Protein 8OF7 (pdb70)

Structure (mmCIF, N/CA/C/O backbone):
data_8OF7
#
_entry.id   8OF7
#
_cell.length_a   65.140
_cell.length_b   65.140
_cell.length_c   180.140
_cell.angle_alpha   90.00
_cell.angle_beta   90.00
_cell.angle_gamma   90.00
#
_symmetry.space_group_name_H-M   'P 41 21 2'
#
loop_
_entity.id
_entity.type
_entity.pdbx_description
1 polymer 'Rhs family protein'
2 non-polymer IMIDAZOLE
3 non-polymer DI(HYDROXYETHYL)ETHER
4 non-polymer 1,2-ETHANEDIOL
5 non-polymer GLYCINE
6 non-polymer SERINE
7 non-polymer GLYCEROL
8 water water
#
loop_
_atom_site.group_PDB
_atom_site.id
_atom_site.type_symbol
_atom_site.label_atom_id
_atom_site.label_alt_id
_atom_site.label_comp_id
_atom_site.label_asym_id
_atom_site.label_entity_id
_atom_site.label_seq_id
_atom_site.pdbx_PDB_ins_code
_atom_site.Cartn_x
_atom_site.Cartn_y
_atom_site.Cartn_z
_atom_site.occupancy
_atom_site.B_iso_or_equiv
_atom_site.auth_seq_id
_atom_site.auth_comp_id
_atom_site.auth_asym_id
_atom_site.auth_atom_id
_atom_site.pdbx_PDB_model_num
ATOM 1 N N . ASP A 1 9 ? -41.335 2.688 -20.406 1.00 109.03 9 ASP A N 1
ATOM 2 C CA . ASP A 1 9 ? -41.055 1.558 -21.337 1.00 104.01 9 ASP A CA 1
ATOM 3 C C . ASP A 1 9 ? -40.045 0.566 -20.732 1.00 96.39 9 ASP A C 1
ATOM 4 O O . ASP A 1 9 ? -40.169 -0.632 -20.991 1.00 95.78 9 ASP A O 1
ATOM 9 N N . VAL A 1 10 ? -39.052 1.041 -19.947 1.00 75.68 10 VAL A N 1
ATOM 10 C CA . VAL A 1 10 ? -38.164 0.154 -19.206 1.00 77.70 10 VAL A CA 1
ATOM 11 C C . VAL A 1 10 ? -38.834 -0.300 -17.906 1.00 71.19 10 VAL A C 1
ATOM 12 O O . VAL A 1 10 ? -39.333 0.506 -17.138 1.00 75.76 10 VAL A O 1
ATOM 16 N N . VAL A 1 11 ? -38.844 -1.610 -17.655 1.00 64.46 11 VAL A N 1
ATOM 17 C CA . VAL A 1 11 ? -39.306 -2.159 -16.390 1.00 59.11 11 VAL A CA 1
ATOM 18 C C . VAL A 1 11 ? -38.080 -2.477 -15.531 1.00 58.86 11 VAL A C 1
ATOM 19 O O . VAL A 1 11 ? -37.199 -3.231 -15.968 1.00 53.64 11 VAL A O 1
ATOM 23 N N . THR A 1 12 ? -38.082 -1.969 -14.292 1.00 58.87 12 THR A N 1
ATOM 24 C CA . THR A 1 12 ? -36.967 -2.126 -13.367 1.00 57.77 12 THR A CA 1
ATOM 25 C C . THR A 1 12 ? -37.455 -2.854 -12.134 1.00 56.25 12 THR A C 1
ATOM 26 O O . THR A 1 12 ? -38.512 -2.536 -11.616 1.00 56.83 12 THR A O 1
ATOM 30 N N . VAL A 1 13 ? -36.663 -3.813 -11.672 1.00 55.86 13 VAL A N 1
ATOM 31 C CA . VAL A 1 13 ? -37.004 -4.581 -10.495 1.00 58.07 13 VAL A CA 1
ATOM 32 C C . VAL A 1 13 ? -35.739 -4.661 -9.654 1.00 53.84 13 VAL A C 1
ATOM 33 O O . VAL A 1 13 ? -34.742 -5.166 -10.146 1.00 52.42 13 VAL A O 1
ATOM 37 N N . GLU A 1 14 ? -35.833 -4.320 -8.371 1.00 53.44 14 GLU A N 1
ATOM 38 C CA . GLU A 1 14 ? -34.695 -4.488 -7.482 1.00 55.38 14 GLU A CA 1
ATOM 39 C C . GLU A 1 14 ? -35.020 -5.503 -6.381 1.00 50.56 14 GLU A C 1
ATOM 40 O O . GLU A 1 14 ? -36.019 -5.362 -5.688 1.00 54.43 14 GLU A O 1
ATOM 46 N N . LEU A 1 15 ? -34.138 -6.476 -6.176 1.00 50.28 15 LEU A N 1
ATOM 47 C CA . LEU A 1 15 ? -34.377 -7.583 -5.266 1.00 52.89 15 LEU A CA 1
ATOM 48 C C . LEU A 1 15 ? -33.156 -7.786 -4.375 1.00 53.07 15 LEU A C 1
ATOM 49 O O . LEU A 1 15 ? -32.037 -7.428 -4.754 1.00 49.39 15 LEU A O 1
ATOM 54 N N . VAL A 1 16 ? -33.390 -8.450 -3.234 1.00 49.60 16 VAL A N 1
ATOM 55 C CA . VAL A 1 16 ? -32.315 -9.116 -2.510 1.00 49.05 16 VAL A CA 1
ATOM 56 C C . VAL A 1 16 ? -32.613 -10.606 -2.534 1.00 44.69 16 VAL A C 1
ATOM 57 O O . VAL A 1 16 ? -33.746 -10.983 -2.286 1.00 47.96 16 VAL A O 1
ATOM 61 N N . GLU A 1 17 ? -31.592 -11.423 -2.747 1.00 43.28 17 GLU A N 1
ATOM 62 C CA . GLU A 1 17 ? -31.768 -12.861 -2.802 1.00 45.93 17 GLU A CA 1
ATOM 63 C C . GLU A 1 17 ? -30.728 -13.531 -1.911 1.00 46.77 17 GLU A C 1
ATOM 64 O O . GLU A 1 17 ? -29.562 -13.131 -1.903 1.00 45.90 17 GLU A O 1
ATOM 70 N N . LYS A 1 18 ? -31.184 -14.556 -1.185 1.00 44.69 18 LYS A N 1
ATOM 71 C CA . LYS A 1 18 ? -30.349 -15.248 -0.221 1.00 43.80 18 LYS A CA 1
ATOM 72 C C . LYS A 1 18 ? -30.499 -16.749 -0.418 1.00 42.35 18 LYS A C 1
ATOM 73 O O . LYS A 1 18 ? -31.620 -17.246 -0.533 1.00 42.42 18 LYS A O 1
ATOM 79 N N . VAL A 1 19 ? -29.370 -17.428 -0.472 1.00 40.34 19 VAL A N 1
ATOM 80 C CA . VAL A 1 19 ? -29.325 -18.865 -0.658 1.00 41.80 19 VAL A CA 1
ATOM 81 C C . VAL A 1 19 ? -29.913 -19.590 0.550 1.00 41.08 19 VAL A C 1
ATOM 82 O O . VAL A 1 19 ? -29.588 -19.355 1.725 1.00 42.87 19 VAL A O 1
ATOM 86 N N . THR A 1 20 ? -30.784 -20.577 0.272 1.00 39.98 20 THR A N 1
ATOM 87 C CA . THR A 1 20 ? -31.308 -21.422 1.314 1.00 39.62 20 THR A CA 1
ATOM 88 C C . THR A 1 20 ? -30.876 -22.882 1.110 1.00 42.16 20 THR A C 1
ATOM 89 O O . THR A 1 20 ? -30.944 -23.690 2.033 1.00 43.76 20 THR A O 1
ATOM 93 N N . LYS A 1 21 ? -30.487 -23.243 -0.105 1.00 43.49 21 LYS A N 1
ATOM 94 C CA . LYS A 1 21 ? -30.157 -24.631 -0.369 1.00 40.64 21 LYS A CA 1
ATOM 95 C C . LYS A 1 21 ? -29.144 -24.666 -1.489 1.00 38.97 21 LYS A C 1
ATOM 96 O O . LYS A 1 21 ? -29.277 -23.994 -2.510 1.00 38.07 21 LYS A O 1
ATOM 102 N N . LYS A 1 22 ? -28.144 -25.542 -1.340 1.00 40.24 22 LYS A N 1
ATOM 103 C CA . LYS A 1 22 ? -27.187 -25.741 -2.394 1.00 41.39 22 LYS A CA 1
ATOM 104 C C . LYS A 1 22 ? -26.779 -27.214 -2.424 1.00 45.53 22 LYS A C 1
ATOM 105 O O . LYS A 1 22 ? -26.569 -27.790 -1.366 1.00 43.09 22 LYS A O 1
ATOM 111 N N . ASP A 1 23 ? -26.563 -27.738 -3.636 1.00 38.58 23 ASP A N 1
ATOM 112 C CA . ASP A 1 23 ? -25.998 -29.064 -3.793 1.00 39.57 23 ASP A CA 1
ATOM 113 C C . ASP A 1 23 ? -24.900 -28.996 -4.821 1.00 36.91 23 ASP A C 1
ATOM 114 O O . ASP A 1 23 ? -25.102 -28.383 -5.868 1.00 38.11 23 ASP A O 1
ATOM 119 N N . LEU A 1 24 ? -23.779 -29.725 -4.619 1.00 37.46 24 LEU A N 1
ATOM 120 C CA . LEU A 1 24 ? -22.707 -29.744 -5.589 1.00 41.42 24 LEU A CA 1
ATOM 121 C C . LEU A 1 24 ? -22.416 -31.183 -5.991 1.00 46.64 24 LEU A C 1
ATOM 122 O O . LEU A 1 24 ? -22.923 -32.082 -5.360 1.00 42.83 24 LEU A O 1
ATOM 127 N N . ASN A 1 25 ? -21.619 -31.385 -7.041 1.00 49.27 25 ASN A N 1
ATOM 128 C CA . ASN A 1 25 ? -21.341 -32.742 -7.517 1.00 48.96 25 ASN A CA 1
ATOM 129 C C . ASN A 1 25 ? -20.557 -33.504 -6.451 1.00 52.17 25 ASN A C 1
ATOM 130 O O . ASN A 1 25 ? -19.632 -32.981 -5.849 1.00 57.35 25 ASN A O 1
ATOM 135 N N . GLU A 1 26 ? -20.831 -34.800 -6.307 1.00 54.80 26 GLU A N 1
ATOM 136 C CA . GLU A 1 26 ? -20.144 -35.646 -5.359 1.00 59.65 26 GLU A CA 1
ATOM 137 C C . GLU A 1 26 ? -18.988 -36.381 -6.021 1.00 60.66 26 GLU A C 1
ATOM 138 O O . GLU A 1 26 ? -18.986 -36.576 -7.238 1.00 61.29 26 GLU A O 1
ATOM 144 N N . SER A 1 27 ? -18.030 -36.810 -5.184 1.00 59.27 27 SER A N 1
ATOM 145 C CA . SER A 1 27 ? -16.874 -37.564 -5.625 1.00 66.74 27 SER A CA 1
ATOM 146 C C . SER A 1 27 ? -17.355 -38.703 -6.502 1.00 69.43 27 SER A C 1
ATOM 147 O O . SER A 1 27 ? -18.354 -39.319 -6.145 1.00 68.04 27 SER A O 1
ATOM 150 N N . GLY A 1 28 ? -16.613 -38.982 -7.590 1.00 71.52 28 GLY A N 1
ATOM 151 C CA . GLY A 1 28 ? -16.908 -40.116 -8.461 1.00 74.67 28 GLY A CA 1
ATOM 152 C C . GLY A 1 28 ? -17.866 -39.747 -9.602 1.00 76.47 28 GLY A C 1
ATOM 153 O O . GLY A 1 28 ? -17.820 -40.412 -10.630 1.00 77.25 28 GLY A O 1
ATOM 154 N N . SER A 1 29 ? -18.704 -38.699 -9.419 1.00 67.98 29 SER A N 1
ATOM 155 C CA . SER A 1 29 ? -19.685 -38.234 -10.406 1.00 74.03 29 SER A CA 1
ATOM 156 C C . SER A 1 29 ? -19.000 -37.829 -11.709 1.00 80.25 29 SER A C 1
ATOM 157 O O . SER A 1 29 ? -19.404 -38.246 -12.793 1.00 80.80 29 SER A O 1
ATOM 160 N N . ILE A 1 30 ? -18.033 -36.907 -11.580 1.00 76.50 30 ILE A N 1
ATOM 161 C CA . ILE A 1 30 ? -17.365 -36.304 -12.719 1.00 80.97 30 ILE A CA 1
ATOM 162 C C . ILE A 1 30 ? -15.929 -36.817 -12.715 1.00 81.78 30 ILE A C 1
ATOM 163 O O . ILE A 1 30 ? -15.152 -36.525 -11.800 1.00 73.02 30 ILE A O 1
ATOM 168 N N . GLU A 1 31 ? -15.602 -37.573 -13.767 1.00 80.11 31 GLU A N 1
ATOM 169 C CA . GLU A 1 31 ? -14.358 -38.317 -13.836 1.00 92.49 31 GLU A CA 1
ATOM 170 C C . GLU A 1 31 ? -13.192 -37.329 -13.744 1.00 86.81 31 GLU A C 1
ATOM 171 O O . GLU A 1 31 ? -13.107 -36.377 -14.524 1.00 87.65 31 GLU A O 1
ATOM 177 N N . GLY A 1 32 ? -12.360 -37.509 -12.710 1.00 85.82 32 GLY A N 1
ATOM 178 C CA . GLY A 1 32 ? -11.140 -36.741 -12.522 1.00 83.85 32 GLY A CA 1
ATOM 179 C C . GLY A 1 32 ? -11.307 -35.473 -11.679 1.00 80.54 32 GLY A C 1
ATOM 180 O O . GLY A 1 32 ? -10.312 -34.793 -11.457 1.00 79.14 32 GLY A O 1
ATOM 181 N N . PHE A 1 33 ? -12.533 -35.150 -11.215 1.00 79.63 33 PHE A N 1
ATOM 182 C CA . PHE A 1 33 ? -12.816 -33.881 -10.539 1.00 84.55 33 PHE A CA 1
ATOM 183 C C . PHE A 1 33 ? -13.639 -34.101 -9.265 1.00 80.11 33 PHE A C 1
ATOM 184 O O . PHE A 1 33 ? -14.471 -35.003 -9.192 1.00 72.49 33 PHE A O 1
ATOM 192 N N . GLY A 1 34 ? -13.399 -33.256 -8.258 1.00 76.18 34 GLY A N 1
ATOM 193 C CA . GLY A 1 34 ? -14.127 -33.335 -7.002 1.00 65.54 34 GLY A CA 1
ATOM 194 C C . GLY A 1 34 ? -15.333 -32.407 -7.021 1.00 58.43 34 GLY A C 1
ATOM 195 O O . GLY A 1 34 ? -15.592 -31.761 -8.039 1.00 58.39 34 GLY A O 1
ATOM 196 N N . PRO A 1 35 ? -16.071 -32.322 -5.883 1.00 54.39 35 PRO A N 1
ATOM 197 C CA . PRO A 1 35 ? -17.174 -31.381 -5.726 1.00 50.49 35 PRO A CA 1
ATOM 198 C C . PRO A 1 35 ? -16.723 -29.974 -6.123 1.00 51.35 35 PRO A C 1
ATOM 199 O O . PRO A 1 35 ? -15.568 -29.588 -5.922 1.00 53.76 35 PRO A O 1
ATOM 203 N N . GLY A 1 36 ? -17.669 -29.208 -6.632 1.00 47.10 36 GLY A N 1
ATOM 204 C CA . GLY A 1 36 ? -17.409 -27.841 -7.085 1.00 48.98 36 GLY A CA 1
ATOM 205 C C . GLY A 1 36 ? -17.559 -27.56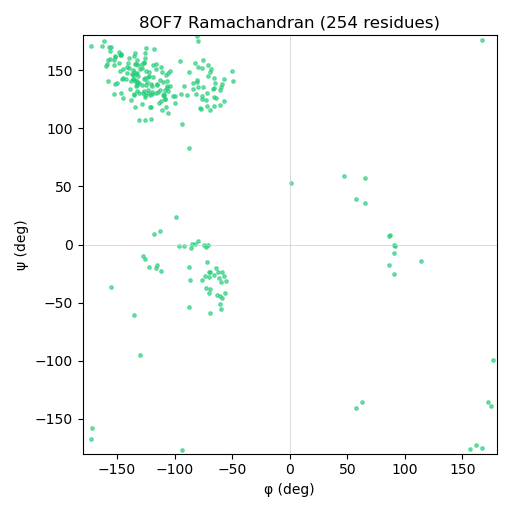7 -8.586 1.00 48.58 36 GLY A C 1
ATOM 206 O O . GLY A 1 36 ? -17.667 -26.396 -8.963 1.00 44.81 36 GLY A O 1
ATOM 207 N N . MET A 1 37 ? -17.633 -28.616 -9.425 1.00 43.91 37 MET A N 1
ATOM 208 C CA . MET A 1 37 ? -17.686 -28.477 -10.872 1.00 42.65 37 MET A CA 1
ATOM 209 C C . MET A 1 37 ? -19.091 -28.039 -11.322 1.00 42.19 37 MET A C 1
ATOM 210 O O . MET A 1 37 ? -19.255 -27.348 -12.332 1.00 43.80 37 MET A O 1
ATOM 215 N N . MET A 1 38 ? -20.108 -28.441 -10.564 1.00 38.82 38 MET A N 1
ATOM 216 C CA . MET A 1 38 ? -21.503 -28.141 -10.899 1.00 40.60 38 MET A CA 1
ATOM 217 C C . MET A 1 38 ? -22.293 -27.997 -9.614 1.00 38.62 38 MET A C 1
ATOM 218 O O . MET A 1 38 ? -21.928 -28.576 -8.588 1.00 40.52 38 MET A O 1
ATOM 223 N N . ALA A 1 39 ? -23.403 -27.268 -9.669 1.00 36.06 39 ALA A N 1
ATOM 224 C CA . ALA A 1 39 ? -24.245 -27.051 -8.508 1.00 36.63 39 ALA A CA 1
ATOM 225 C C . ALA A 1 39 ? -25.681 -26.805 -8.946 1.00 37.04 39 ALA A C 1
ATOM 226 O O . ALA A 1 39 ? -25.916 -26.288 -10.046 1.00 41.60 39 ALA A O 1
ATOM 228 N N . THR A 1 40 ? -26.628 -27.118 -8.050 1.00 36.48 40 THR A N 1
ATOM 229 C CA . THR A 1 40 ? -27.960 -26.509 -8.099 1.00 36.00 40 THR A CA 1
ATOM 230 C C . THR A 1 40 ? -28.206 -25.735 -6.817 1.00 37.76 40 THR A C 1
ATOM 231 O O . THR A 1 40 ? -27.694 -26.096 -5.759 1.00 39.93 40 THR A O 1
ATOM 235 N N . TYR A 1 41 ? -29.078 -24.720 -6.850 1.00 34.91 41 TYR A N 1
ATOM 236 C CA . TYR A 1 41 ? -29.350 -23.951 -5.663 1.00 36.10 41 TYR A CA 1
ATOM 237 C C . TYR A 1 41 ? -30.750 -23.388 -5.713 1.00 37.64 41 TYR A C 1
ATOM 238 O O . TYR A 1 41 ? -31.321 -23.266 -6.800 1.00 40.38 41 TYR A O 1
ATOM 247 N N . TRP A 1 42 ? -31.206 -23.005 -4.520 1.00 39.22 42 TRP A N 1
ATOM 248 C CA . TRP A 1 42 ? -32.417 -22.260 -4.263 1.00 37.23 42 TRP A CA 1
ATOM 249 C C . TRP A 1 42 ? -32.119 -21.018 -3.446 1.00 40.26 42 TRP A C 1
ATOM 250 O O . TRP A 1 42 ? -31.321 -21.104 -2.504 1.00 39.76 42 TRP A O 1
ATOM 261 N N . CYS A 1 43 ? -32.837 -19.932 -3.740 1.00 37.91 43 CYS A N 1
ATOM 262 C CA . CYS A 1 43 ? -32.786 -18.712 -2.982 1.00 40.15 43 CYS A CA 1
ATOM 263 C C . CYS A 1 43 ? -34.171 -18.197 -2.680 1.00 44.69 43 CYS A C 1
ATOM 264 O O . CYS A 1 43 ? -35.084 -18.298 -3.496 1.00 45.56 43 CYS A O 1
ATOM 267 N N . ASP A 1 44 ? -34.251 -17.552 -1.510 1.00 44.15 44 ASP A N 1
ATOM 268 C CA . ASP A 1 44 ? -35.396 -16.749 -1.144 1.00 43.14 44 ASP A CA 1
ATOM 269 C C . ASP A 1 44 ? -35.203 -15.359 -1.756 1.00 44.81 44 ASP A C 1
ATOM 270 O O . ASP A 1 44 ? -34.116 -14.786 -1.665 1.00 44.86 44 ASP A O 1
ATOM 275 N N . VAL A 1 45 ? -36.279 -14.794 -2.278 1.00 43.94 45 VAL A N 1
ATOM 276 C CA . VAL A 1 45 ? -36.250 -13.491 -2.919 1.00 45.29 45 VAL A CA 1
ATOM 277 C C . VAL A 1 45 ? -37.073 -12.513 -2.106 1.00 47.91 45 VAL A C 1
ATOM 278 O O . VAL A 1 45 ? -38.241 -12.773 -1.780 1.00 49.42 45 VAL A O 1
ATOM 282 N N . PHE A 1 46 ? -36.466 -11.362 -1.856 1.00 47.30 46 PHE A N 1
ATOM 283 C CA . PHE A 1 46 ? -37.077 -10.298 -1.077 1.00 46.45 46 PHE A CA 1
ATOM 284 C C . PHE A 1 46 ? -37.105 -8.985 -1.850 1.00 49.42 46 PHE A C 1
ATOM 285 O O . PHE A 1 46 ? -36.228 -8.689 -2.655 1.00 48.81 46 PHE A O 1
ATOM 293 N N . ASP A 1 47 ? -38.131 -8.174 -1.571 1.00 51.89 47 ASP A N 1
ATOM 294 C CA . ASP A 1 47 ? -38.221 -6.847 -2.153 1.00 56.65 47 ASP A CA 1
ATOM 295 C C . ASP A 1 47 ? -37.321 -5.887 -1.367 1.00 63.88 47 ASP A C 1
ATOM 296 O O . ASP A 1 47 ? -36.705 -6.294 -0.384 1.00 59.73 47 ASP A O 1
ATOM 301 N N . THR A 1 48 ? -37.277 -4.613 -1.794 1.00 61.02 48 THR A N 1
ATOM 302 C CA . THR A 1 48 ? -36.410 -3.600 -1.194 1.00 66.63 48 THR A CA 1
ATOM 303 C C . THR A 1 48 ? -36.880 -3.229 0.216 1.00 70.85 48 THR A C 1
ATOM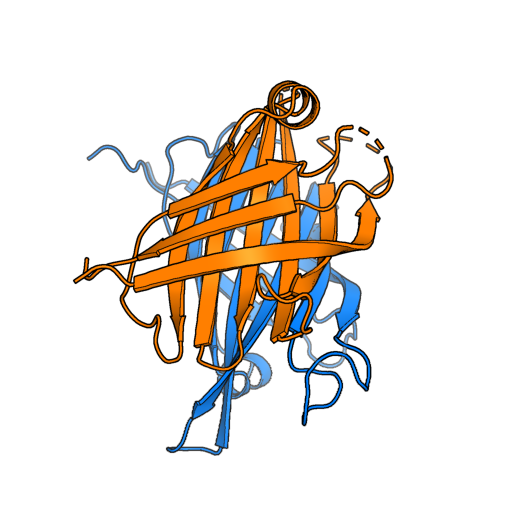 304 O O . THR A 1 48 ? -36.087 -2.817 1.053 1.00 73.00 48 THR A O 1
ATOM 308 N N . GLU A 1 49 ? -38.165 -3.434 0.514 1.00 71.03 49 GLU A N 1
ATOM 309 C CA . GLU A 1 49 ? -38.660 -3.242 1.867 1.00 74.90 49 GLU A CA 1
ATOM 310 C C . GLU A 1 49 ? -38.389 -4.474 2.734 1.00 74.68 49 GLU A C 1
ATOM 311 O O . GLU A 1 49 ? -38.771 -4.471 3.889 1.00 75.99 49 GLU A O 1
ATOM 317 N N . GLY A 1 50 ? -37.758 -5.533 2.194 1.00 66.55 50 GLY A N 1
ATOM 318 C CA . GLY A 1 50 ? -37.405 -6.717 2.973 1.00 61.10 50 GLY A CA 1
ATOM 319 C C . GLY A 1 50 ? -38.498 -7.793 3.083 1.00 62.38 50 GLY A C 1
ATOM 320 O O . GLY A 1 50 ? -38.339 -8.765 3.810 1.00 62.78 50 GLY A O 1
ATOM 321 N N . LYS A 1 51 ? -39.604 -7.668 2.350 1.00 60.83 51 LYS A N 1
ATOM 322 C CA . LYS A 1 51 ? -40.630 -8.693 2.372 1.00 63.31 51 LYS A CA 1
ATOM 323 C C . LYS A 1 51 ? -40.238 -9.854 1.460 1.00 57.94 51 LYS A C 1
ATOM 324 O O . LYS A 1 51 ? -39.695 -9.637 0.386 1.00 54.42 51 LYS A O 1
ATOM 330 N N . HIS A 1 52 ? -40.532 -11.085 1.896 1.00 56.97 52 HIS A N 1
ATOM 331 C CA . HIS A 1 52 ? -40.260 -12.296 1.135 1.00 56.37 52 HIS A CA 1
ATOM 332 C C . HIS A 1 52 ? -41.304 -12.444 0.029 1.00 55.19 52 HIS A C 1
ATOM 333 O O . HIS A 1 52 ? -42.482 -12.567 0.318 1.00 51.17 52 HIS A O 1
ATOM 340 N N . ILE A 1 53 ? -40.898 -12.411 -1.241 1.00 50.68 53 ILE A N 1
ATOM 341 C CA . ILE A 1 53 ? -41.883 -12.300 -2.311 1.00 52.87 53 ILE A CA 1
ATOM 342 C C . ILE A 1 53 ? -41.723 -13.389 -3.366 1.00 50.56 53 ILE A C 1
ATOM 343 O O . ILE A 1 53 ? -42.515 -13.416 -4.291 1.00 53.07 53 ILE A O 1
ATOM 348 N N . GLY A 1 54 ? -40.639 -14.174 -3.351 1.00 48.18 54 GLY A N 1
ATOM 349 C CA . GLY A 1 54 ? -40.458 -15.146 -4.402 1.00 46.88 54 GLY A CA 1
ATOM 350 C C . GLY A 1 54 ? -39.277 -16.076 -4.154 1.00 45.87 54 GLY A C 1
ATOM 351 O O . GLY A 1 54 ? -38.741 -16.166 -3.055 1.00 46.39 54 GLY A O 1
ATOM 352 N N . THR A 1 55 ? -38.928 -16.787 -5.206 1.00 42.59 55 THR A N 1
ATOM 353 C CA . THR A 1 55 ? -37.928 -17.834 -5.147 1.00 45.41 55 THR A CA 1
ATOM 354 C C . THR A 1 55 ? -37.100 -17.763 -6.430 1.00 44.44 55 THR A C 1
ATOM 355 O O . THR A 1 55 ? -37.635 -17.533 -7.515 1.00 41.77 55 THR A O 1
ATOM 359 N N . THR A 1 56 ? -35.807 -18.108 -6.333 1.00 40.40 56 THR A N 1
ATOM 360 C CA . THR A 1 56 ? -34.963 -18.340 -7.480 1.00 41.20 56 THR A CA 1
ATOM 361 C C . THR A 1 56 ? -34.448 -19.770 -7.380 1.00 39.81 56 THR A C 1
ATOM 362 O O . THR A 1 56 ? -34.071 -20.232 -6.297 1.00 41.43 56 THR A O 1
ATOM 366 N N . VAL A 1 57 ? -34.425 -20.456 -8.508 1.00 37.11 57 VAL A N 1
ATOM 367 C CA . VAL A 1 57 ? -33.795 -21.756 -8.601 1.00 38.84 57 VAL A CA 1
ATOM 368 C C . VAL A 1 57 ? -32.747 -21.651 -9.700 1.00 38.25 57 VAL A C 1
ATOM 369 O O . VAL A 1 57 ? -32.966 -20.986 -10.713 1.00 38.84 57 VAL A O 1
ATOM 373 N N . GLY A 1 58 ? -31.604 -22.324 -9.549 1.00 40.83 58 GLY A N 1
ATOM 374 C CA . GLY A 1 58 ? -30.550 -22.176 -10.534 1.00 40.34 58 GLY A CA 1
ATOM 375 C C . GLY A 1 58 ? -29.583 -23.329 -10.595 1.00 39.84 58 GLY A C 1
ATOM 376 O O . GLY A 1 58 ? -29.592 -24.209 -9.720 1.00 36.69 58 GLY A O 1
ATOM 377 N N . CYS A 1 59 ? -28.742 -23.298 -11.637 1.00 35.58 59 CYS A N 1
ATOM 378 C CA . CYS A 1 59 ? -27.718 -24.307 -11.805 1.00 35.78 59 CYS A CA 1
ATOM 379 C C . CYS A 1 59 ? -26.442 -23.638 -12.325 1.00 39.22 59 CYS A C 1
ATOM 380 O O . CYS A 1 59 ? -26.478 -22.554 -12.917 1.00 39.79 59 CYS A O 1
ATOM 383 N N . MET A 1 60 ? -25.322 -24.263 -12.009 1.00 38.24 60 MET A N 1
ATOM 384 C CA . MET A 1 60 ? -24.006 -23.701 -12.297 1.00 37.19 60 MET A CA 1
ATOM 385 C C . MET A 1 60 ? -23.163 -24.807 -12.854 1.00 40.58 60 MET A C 1
ATOM 386 O O . MET A 1 60 ? -23.257 -25.937 -12.406 1.00 40.14 60 MET A O 1
ATOM 391 N N . ASP A 1 61 ? -22.270 -24.452 -13.789 1.00 38.86 61 ASP A N 1
ATOM 392 C CA . ASP A 1 61 ? -21.284 -25.350 -14.340 1.00 39.48 61 ASP A CA 1
ATOM 393 C C . ASP A 1 61 ? -19.967 -24.560 -14.464 1.00 42.11 61 ASP A C 1
ATOM 394 O O . ASP A 1 61 ? -19.974 -23.414 -14.927 1.00 40.42 61 ASP A O 1
ATOM 399 N N . ILE A 1 62 ? -18.858 -25.142 -14.038 1.00 41.22 62 ILE A N 1
ATOM 400 C CA . ILE A 1 62 ? -17.550 -24.569 -14.311 1.00 44.28 62 ILE A CA 1
ATOM 401 C C . ILE A 1 62 ? -17.236 -24.760 -15.787 1.00 46.23 62 ILE A C 1
ATOM 402 O O . ILE A 1 62 ? -17.390 -25.850 -16.342 1.00 48.14 62 ILE A O 1
ATOM 407 N N . LEU A 1 63 ? -16.826 -23.682 -16.449 1.00 43.82 63 LEU A N 1
ATOM 408 C CA . LEU A 1 63 ? -16.423 -23.793 -17.838 1.00 41.61 63 LEU A CA 1
ATOM 409 C C . LEU A 1 63 ? -14.942 -24.143 -17.899 1.00 42.62 63 LEU A C 1
ATOM 410 O O . LEU A 1 63 ? -14.539 -25.080 -18.557 1.00 45.95 63 LEU A O 1
ATOM 415 N N . TYR A 1 64 ? -14.126 -23.336 -17.224 1.00 41.76 64 TYR A N 1
ATOM 416 C CA . TYR A 1 64 ? -12.688 -23.530 -17.314 1.00 42.06 64 TYR A CA 1
ATOM 417 C C . TYR A 1 64 ? -12.023 -22.596 -16.319 1.00 42.17 64 TYR A C 1
ATOM 418 O O . TYR A 1 64 ? -12.660 -21.751 -15.728 1.00 41.77 64 TYR A O 1
ATOM 427 N N . ALA A 1 65 ? -10.726 -22.770 -16.135 1.00 42.18 65 ALA A N 1
ATOM 428 C CA . ALA A 1 65 ? -9.877 -21.770 -15.487 1.00 49.73 65 ALA A CA 1
ATOM 429 C C . ALA A 1 65 ? -9.287 -20.851 -16.569 1.00 49.51 65 ALA A C 1
ATOM 430 O O . ALA A 1 65 ? -8.857 -21.310 -17.632 1.00 47.87 65 ALA A O 1
ATOM 432 N N . ASP A 1 66 ? -9.294 -19.553 -16.284 1.00 54.65 66 ASP A N 1
ATOM 433 C CA . ASP A 1 66 ? -8.778 -18.531 -17.186 1.00 54.79 66 ASP A CA 1
ATOM 434 C C . ASP A 1 66 ? -7.271 -18.714 -17.225 1.00 55.32 66 ASP A C 1
ATOM 435 O O . ASP A 1 66 ? -6.637 -18.596 -16.193 1.00 59.94 66 ASP A O 1
ATOM 440 N N . PRO A 1 67 ? -6.663 -19.069 -18.386 1.00 56.70 67 PRO A N 1
ATOM 441 C CA . PRO A 1 67 ? -5.224 -19.296 -18.459 1.00 61.54 67 PRO A CA 1
ATOM 442 C C . PRO A 1 67 ? -4.472 -18.007 -18.087 1.00 61.96 67 PRO A C 1
ATOM 443 O O . PRO A 1 67 ? -3.399 -18.089 -17.541 1.00 61.29 67 PRO A O 1
ATOM 447 N N . GLU A 1 68 ? -5.050 -16.809 -18.326 1.00 72.51 68 GLU A N 1
ATOM 448 C CA . GLU A 1 68 ? -4.372 -15.562 -17.948 1.00 83.59 68 GLU A CA 1
ATOM 449 C C . GLU A 1 68 ? -4.307 -15.281 -16.428 1.00 90.77 68 GLU A C 1
ATOM 450 O O . GLU A 1 68 ? -3.690 -14.265 -16.106 1.00 78.78 68 GLU A O 1
ATOM 456 N N . SER A 1 69 ? -4.869 -16.152 -15.522 1.00 84.57 69 SER A N 1
ATOM 457 C CA . SER A 1 69 ? -5.102 -15.865 -14.091 1.00 77.86 69 SER A CA 1
ATOM 458 C C . SER A 1 69 ? -5.166 -17.084 -13.169 1.00 72.68 69 SER A C 1
ATOM 459 O O . SER A 1 69 ? -4.868 -17.000 -11.984 1.00 66.54 69 SER A O 1
ATOM 462 N N . GLY A 1 70 ? -5.737 -18.183 -13.633 1.00 64.38 70 GLY A N 1
ATOM 463 C CA . GLY A 1 70 ? -6.044 -19.286 -12.739 1.00 62.75 70 GLY A CA 1
ATOM 464 C C . GLY A 1 70 ? -7.447 -19.155 -12.165 1.00 53.01 70 GLY A C 1
ATOM 465 O O . GLY A 1 70 ? -7.952 -20.123 -11.589 1.00 62.44 70 GLY A O 1
ATOM 466 N N . HIS A 1 71 ? -8.113 -18.017 -12.433 1.00 52.00 71 HIS A N 1
ATOM 467 C CA . HIS A 1 71 ? -9.444 -17.777 -11.914 1.00 49.30 71 HIS A CA 1
ATOM 468 C C . HIS A 1 71 ? -10.461 -18.679 -12.616 1.00 45.23 71 HIS A C 1
ATOM 469 O O . HIS A 1 71 ? -10.410 -18.905 -13.825 1.00 45.74 71 HIS A O 1
ATOM 476 N N . LEU A 1 72 ? -11.455 -19.093 -11.840 1.00 45.41 72 LEU A N 1
ATOM 477 C CA . LEU A 1 72 ? -12.508 -19.974 -12.357 1.00 43.31 72 LEU A CA 1
ATOM 478 C C . LEU A 1 72 ? -13.582 -19.170 -13.049 1.00 43.52 72 LEU A C 1
ATOM 479 O O . LEU A 1 72 ? -14.025 -18.111 -12.569 1.00 41.64 72 LEU A O 1
ATOM 484 N N . VAL A 1 73 ? -13.938 -19.672 -14.232 1.00 41.46 73 VAL A N 1
ATOM 485 C CA . VAL A 1 73 ? -15.020 -19.096 -14.991 1.00 39.82 73 VAL A CA 1
ATOM 486 C C . VAL A 1 73 ? -16.167 -20.111 -14.962 1.00 40.91 73 VAL A C 1
ATOM 487 O O . VAL A 1 73 ? -16.030 -21.287 -15.383 1.00 43.50 73 VAL A O 1
ATOM 491 N N . GLU A 1 74 ? -17.326 -19.600 -14.593 1.00 41.49 74 GLU A N 1
ATOM 492 C CA . GLU A 1 74 ? -18.504 -20.424 -14.392 1.00 40.84 74 GLU A CA 1
ATOM 493 C C . GLU A 1 74 ? -19.654 -19.877 -15.228 1.00 41.08 74 GLU A C 1
ATOM 494 O O . GLU A 1 74 ? -19.669 -18.706 -15.592 1.00 40.51 74 GLU A O 1
ATOM 500 N N . HIS A 1 75 ? -20.610 -20.769 -15.532 1.00 40.88 75 HIS A N 1
ATOM 501 C CA . HIS A 1 75 ? -21.799 -20.389 -16.260 1.00 40.82 75 HIS A CA 1
ATOM 502 C C . HIS A 1 75 ? -23.036 -20.792 -15.448 1.00 39.96 75 HIS A C 1
ATOM 503 O O . HIS A 1 75 ? -23.096 -21.875 -14.919 1.00 37.60 75 HIS A O 1
ATOM 510 N N . VAL A 1 76 ? -24.005 -19.906 -15.398 1.00 37.51 76 VAL A N 1
ATOM 511 C CA . VAL A 1 76 ? -25.211 -20.017 -14.600 1.00 40.76 76 VAL A CA 1
ATOM 512 C C . VAL A 1 76 ? -26.447 -19.886 -15.498 1.00 41.84 76 VAL A C 1
ATOM 513 O O . VAL A 1 76 ? -26.515 -19.103 -16.454 1.00 38.85 76 VAL A O 1
ATOM 517 N N . ALA A 1 77 ? -27.455 -20.720 -15.197 1.00 38.15 77 ALA A N 1
ATOM 518 C CA . ALA A 1 77 ? -28.783 -20.545 -15.754 1.00 43.22 77 ALA A CA 1
ATOM 519 C C . ALA A 1 77 ? -29.761 -20.627 -14.585 1.00 41.24 77 ALA A C 1
ATOM 520 O O . ALA A 1 77 ? -29.615 -21.442 -13.682 1.00 36.90 77 ALA A O 1
ATOM 522 N N . GLU A 1 78 ? -30.668 -19.676 -14.472 1.00 38.33 78 GLU A N 1
ATOM 523 C CA . GLU A 1 78 ? -31.543 -19.649 -13.329 1.00 40.79 78 GLU A CA 1
ATOM 524 C C . GLU A 1 78 ? -32.922 -19.090 -13.699 1.00 37.41 78 GLU A C 1
ATOM 525 O O . GLU A 1 78 ? -33.122 -18.449 -14.730 1.00 40.82 78 GLU A O 1
ATOM 531 N N . GLN A 1 79 ? -33.875 -19.352 -12.826 1.00 37.71 79 GLN A N 1
ATOM 532 C CA . GLN A 1 79 ? -35.216 -18.808 -13.008 1.00 40.80 79 GLN A CA 1
ATOM 533 C C . GLN A 1 79 ? -35.732 -18.201 -11.722 1.00 40.71 79 GLN A C 1
ATOM 534 O O . GLN A 1 79 ? -35.530 -18.719 -10.640 1.00 41.23 79 GLN A O 1
ATOM 540 N N . ILE A 1 80 ? -36.387 -17.068 -11.834 1.00 39.74 80 ILE A N 1
ATOM 541 C CA . ILE A 1 80 ? -36.808 -16.276 -10.705 1.00 40.74 80 ILE A CA 1
ATOM 542 C C . ILE A 1 80 ? -38.326 -16.210 -10.814 1.00 43.85 80 ILE A C 1
ATOM 543 O O . ILE A 1 80 ? -38.856 -15.914 -11.901 1.00 46.49 80 ILE A O 1
ATOM 548 N N . ARG A 1 81 ? -38.986 -16.527 -9.705 1.00 42.18 81 ARG A N 1
ATOM 549 C CA . ARG A 1 81 ? -40.441 -16.432 -9.633 1.00 41.81 81 ARG A CA 1
ATOM 550 C C . ARG A 1 81 ? -40.801 -15.296 -8.682 1.00 42.88 81 ARG A C 1
ATOM 551 O O . ARG A 1 81 ? -40.427 -15.289 -7.522 1.00 45.89 81 ARG A O 1
ATOM 559 N N . LEU A 1 82 ? -41.574 -14.337 -9.183 1.00 43.64 82 LEU A N 1
ATOM 560 C CA . LEU A 1 82 ? -42.019 -13.173 -8.440 1.00 45.12 82 LEU A CA 1
ATOM 561 C C . LEU A 1 82 ? -43.542 -13.234 -8.366 1.00 49.43 82 LEU A C 1
ATOM 562 O O . LEU A 1 82 ? -44.124 -14.029 -9.082 1.00 49.15 82 LEU A O 1
ATOM 567 N N . PRO A 1 83 ? -44.215 -12.415 -7.535 1.00 53.77 83 PRO A N 1
ATOM 568 C CA . PRO A 1 83 ? -45.674 -12.424 -7.469 1.00 58.61 83 PRO A CA 1
ATOM 569 C C . PRO A 1 83 ? -46.386 -12.192 -8.810 1.00 63.35 83 PRO A C 1
ATOM 570 O O . PRO A 1 83 ? -47.463 -12.732 -9.020 1.00 56.78 83 PRO A O 1
ATOM 574 N N . ASP A 1 84 ? -45.777 -11.413 -9.718 1.00 58.86 84 ASP A N 1
ATOM 575 C CA . ASP A 1 84 ? -46.435 -10.988 -10.936 1.00 59.08 84 ASP A CA 1
ATOM 576 C C . ASP A 1 84 ? -45.798 -11.622 -12.186 1.00 58.67 84 ASP A C 1
ATOM 577 O O . ASP A 1 84 ? -46.100 -11.192 -13.296 1.00 56.35 84 ASP A O 1
ATOM 582 N N . GLY A 1 85 ? -44.910 -12.630 -12.062 1.00 50.96 85 GLY A N 1
ATOM 583 C CA . GLY A 1 85 ? -44.408 -13.272 -13.264 1.00 48.09 85 GLY A CA 1
ATOM 584 C C . GLY A 1 85 ? -43.060 -13.932 -13.031 1.00 44.87 85 GLY A C 1
ATOM 585 O O . GLY A 1 85 ? -42.612 -13.980 -11.891 1.00 47.75 85 GLY A O 1
ATOM 586 N N . THR A 1 86 ? -42.506 -14.457 -14.112 1.00 44.17 86 THR A N 1
ATOM 587 C CA . THR A 1 86 ? -41.272 -15.214 -14.040 1.00 41.31 86 THR A CA 1
ATOM 588 C C . THR A 1 86 ? -40.253 -14.686 -15.044 1.00 43.13 86 THR A C 1
ATOM 589 O O . THR A 1 86 ? -40.605 -14.175 -16.102 1.00 45.11 86 THR A O 1
ATOM 593 N N . ILE A 1 87 ? -38.954 -14.868 -14.691 1.00 41.17 87 ILE A N 1
ATOM 594 C CA . ILE A 1 87 ? -37.834 -14.437 -15.503 1.00 41.59 87 ILE A CA 1
ATOM 595 C C . ILE A 1 87 ? -36.785 -15.546 -15.540 1.00 41.49 87 ILE A C 1
ATOM 596 O O . ILE A 1 87 ? -36.628 -16.276 -14.548 1.00 46.29 87 ILE A O 1
ATOM 601 N N . MET A 1 88 ? -36.152 -15.708 -16.699 1.00 42.24 88 MET A N 1
ATOM 602 C CA . MET A 1 88 ? -35.020 -16.604 -16.841 1.00 38.93 88 MET A CA 1
ATOM 603 C C . MET A 1 88 ? -33.793 -15.713 -17.043 1.00 42.68 88 MET A C 1
ATOM 604 O O . MET A 1 88 ? -33.895 -14.748 -17.779 1.00 42.14 88 MET A O 1
ATOM 609 N N . ALA A 1 89 ? -32.672 -16.087 -16.418 1.00 41.23 89 ALA A N 1
ATOM 610 C CA . ALA A 1 89 ? -31.411 -15.338 -16.440 1.00 38.40 89 ALA A CA 1
ATOM 611 C C . ALA A 1 89 ? -30.274 -16.319 -16.629 1.00 40.96 89 ALA A C 1
ATOM 612 O O . ALA A 1 89 ? -30.355 -17.463 -16.216 1.00 41.18 89 ALA A O 1
ATOM 614 N N . TRP A 1 90 ? -29.225 -15.874 -17.332 1.00 41.68 90 TRP A N 1
ATOM 615 C CA . TRP A 1 90 ? -28.112 -16.757 -17.594 1.00 39.17 90 TRP A CA 1
ATOM 616 C C . TRP A 1 90 ? -26.859 -15.925 -17.893 1.00 42.49 90 TRP A C 1
ATOM 617 O O . TRP A 1 90 ? -26.961 -14.822 -18.394 1.00 40.95 90 TRP A O 1
ATOM 628 N N . GLY A 1 91 ? -25.708 -16.542 -17.719 1.00 43.50 91 GLY A N 1
ATOM 629 C CA . GLY A 1 91 ? -24.489 -15.823 -18.054 1.00 46.38 91 GLY A CA 1
ATOM 630 C C . GLY A 1 91 ? -23.241 -16.503 -17.515 1.00 44.66 91 GLY A C 1
ATOM 631 O O . GLY A 1 91 ? -23.292 -17.445 -16.725 1.00 40.05 91 GLY A O 1
ATOM 632 N N . THR A 1 92 ? -22.115 -15.904 -17.894 1.00 41.44 92 THR A N 1
ATOM 633 C CA . THR A 1 92 ? -20.814 -16.392 -17.489 1.00 45.34 92 THR A CA 1
ATOM 634 C C . THR A 1 92 ? -20.286 -15.396 -16.462 1.00 50.98 92 THR A C 1
ATOM 635 O O . THR A 1 92 ? -20.527 -14.217 -16.620 1.00 51.10 92 THR A O 1
ATOM 639 N N . MET A 1 93 ? -19.538 -15.834 -15.456 1.00 48.89 93 MET A N 1
ATOM 640 C CA . MET A 1 93 ? -18.903 -14.892 -14.529 1.00 48.92 93 MET A CA 1
ATOM 641 C C . MET A 1 93 ? -17.557 -15.442 -14.117 1.00 46.12 93 MET A C 1
ATOM 642 O O . MET A 1 93 ? -17.359 -16.651 -14.108 1.00 47.18 93 MET A O 1
ATOM 647 N N . ASN A 1 94 ? -16.627 -14.540 -13.809 1.00 46.11 94 ASN A N 1
ATOM 648 C CA . ASN A 1 94 ? -15.361 -14.918 -13.203 1.00 44.43 94 ASN A CA 1
ATOM 649 C C . ASN A 1 94 ? -15.544 -14.905 -11.677 1.00 44.61 94 ASN A C 1
ATOM 650 O O . ASN A 1 94 ? -16.032 -13.929 -11.092 1.00 45.33 94 ASN A O 1
ATOM 655 N N . ARG A 1 95 ? -15.168 -15.992 -10.990 1.00 43.33 95 ARG A N 1
ATOM 656 C CA . ARG A 1 95 ? -15.397 -16.100 -9.562 1.00 40.84 95 ARG A CA 1
ATOM 657 C C . ARG A 1 95 ? -14.577 -15.067 -8.779 1.00 42.58 95 ARG A C 1
ATOM 658 O O . ARG A 1 95 ? -15.004 -14.670 -7.699 1.00 43.91 95 ARG A O 1
ATOM 666 N N . SER A 1 96 ? -13.433 -14.602 -9.332 1.00 42.56 96 SER A N 1
ATOM 667 C CA . SER A 1 96 ? -12.653 -13.541 -8.727 1.00 48.88 96 SER A CA 1
ATOM 668 C C . SER A 1 96 ? -13.457 -12.249 -8.610 1.00 45.27 96 SER A C 1
ATOM 669 O O . SER A 1 96 ? -13.452 -11.602 -7.572 1.00 46.73 96 SER A O 1
ATOM 672 N N . ASP A 1 97 ? -14.171 -11.902 -9.681 1.00 45.22 97 ASP A N 1
ATOM 673 C CA . ASP A 1 97 ? -15.041 -10.741 -9.733 1.00 45.96 97 ASP A CA 1
ATOM 674 C C . ASP A 1 97 ? -16.179 -10.871 -8.721 1.00 46.50 97 ASP A C 1
ATOM 675 O O . ASP A 1 97 ? -16.539 -9.939 -8.003 1.00 44.77 97 ASP A O 1
ATOM 680 N N . VAL A 1 98 ? -16.769 -12.051 -8.651 1.00 42.13 98 VAL A N 1
ATOM 681 C CA . VAL A 1 98 ? -17.848 -12.300 -7.706 1.00 41.88 98 VAL A CA 1
ATOM 682 C C . VAL A 1 98 ? -17.395 -12.097 -6.257 1.00 41.39 98 VAL A C 1
ATOM 683 O O . VAL A 1 98 ? -18.030 -11.341 -5.515 1.00 46.47 98 VAL A O 1
ATOM 687 N N . LEU A 1 99 ? -16.270 -12.730 -5.869 1.00 43.29 99 LEU A N 1
ATOM 688 C CA . LEU A 1 99 ? -15.743 -12.645 -4.524 1.00 42.91 99 LEU A CA 1
ATOM 689 C C . LEU A 1 99 ? -15.168 -11.262 -4.184 1.00 48.42 99 LEU A C 1
ATOM 690 O O . LEU A 1 99 ? -15.200 -10.951 -3.020 1.00 45.36 99 LEU A O 1
ATOM 695 N N . ALA A 1 100 ? -14.759 -10.468 -5.188 1.00 46.19 100 ALA A N 1
ATOM 696 C CA . ALA A 1 100 ? -14.358 -9.084 -4.994 1.00 49.97 100 ALA A CA 1
ATOM 697 C C . ALA A 1 100 ? -15.556 -8.157 -4.872 1.00 52.05 100 ALA A C 1
ATOM 698 O O . ALA A 1 100 ? -15.381 -6.976 -4.695 1.00 50.53 100 ALA A O 1
ATOM 700 N N . GLN A 1 101 ? -16.783 -8.679 -4.896 1.00 45.33 101 GLN A N 1
ATOM 701 C CA . GLN A 1 101 ? -18.014 -7.916 -4.775 1.00 46.07 101 GLN A CA 1
ATOM 702 C C . GLN A 1 101 ? -18.113 -6.850 -5.859 1.00 50.53 101 GLN A C 1
ATOM 703 O O . GLN A 1 101 ? -18.568 -5.740 -5.583 1.00 50.96 101 GLN A O 1
ATOM 709 N N . LYS A 1 102 ? -17.679 -7.188 -7.067 1.00 49.68 102 LYS A N 1
ATOM 710 C CA . LYS A 1 102 ? -18.020 -6.471 -8.285 1.00 45.55 102 LYS A CA 1
ATOM 711 C C . LYS A 1 102 ? -19.448 -6.772 -8.715 1.00 51.76 102 LYS A C 1
ATOM 712 O O . LYS A 1 102 ? -20.051 -7.769 -8.295 1.00 47.48 102 LYS A O 1
ATOM 718 N N . TRP A 1 103 ? -19.973 -5.865 -9.522 1.00 47.66 103 TRP A N 1
ATOM 719 C CA . TRP A 1 103 ? -21.253 -6.044 -10.197 1.00 48.46 103 TRP A CA 1
ATOM 720 C C . TRP A 1 103 ? -21.101 -6.987 -11.374 1.00 50.63 103 TRP A C 1
ATOM 721 O O . TRP A 1 103 ? -20.244 -6.830 -12.209 1.00 45.86 103 TRP A O 1
ATOM 732 N N . ILE A 1 104 ? -21.914 -8.025 -11.373 1.00 45.61 104 ILE A N 1
ATOM 733 C CA . ILE A 1 104 ? -21.943 -9.053 -12.405 1.00 48.84 104 ILE A CA 1
ATOM 734 C C . ILE A 1 104 ? -23.199 -8.870 -13.267 1.00 46.97 104 ILE A C 1
ATOM 735 O O . ILE A 1 104 ? -24.297 -8.731 -12.711 1.00 48.26 104 ILE A O 1
ATOM 740 N N . THR A 1 105 ? -23.038 -8.951 -14.593 1.00 46.34 105 THR A N 1
ATOM 741 C CA . THR A 1 105 ? -24.150 -8.742 -15.524 1.00 48.98 105 THR A CA 1
ATOM 742 C C . THR A 1 105 ? -24.475 -10.036 -16.244 1.00 50.88 105 THR A C 1
ATOM 743 O O . THR A 1 105 ? -23.624 -10.622 -16.905 1.00 49.78 105 THR A O 1
ATOM 747 N N . TYR A 1 106 ? -25.728 -10.441 -16.082 1.00 47.38 106 TYR A N 1
ATOM 748 C CA . TYR A 1 106 ? -26.334 -11.556 -16.788 1.00 49.26 106 TYR A CA 1
ATOM 749 C C . TYR A 1 106 ? -27.402 -11.031 -17.761 1.00 44.69 106 TYR A C 1
ATOM 750 O O . TYR A 1 106 ? -27.982 -9.977 -17.553 1.00 46.60 106 TYR A O 1
ATOM 759 N N . ARG A 1 107 ? -27.653 -11.765 -18.837 1.00 44.95 107 ARG A N 1
ATOM 760 C CA . ARG A 1 107 ? -28.819 -11.544 -19.675 1.00 45.25 107 ARG A CA 1
ATOM 761 C C . ARG A 1 107 ? -30.056 -12.114 -18.989 1.00 42.41 107 ARG A C 1
ATOM 762 O O . ARG A 1 107 ? -29.981 -13.057 -18.195 1.00 43.72 107 ARG A O 1
ATOM 770 N N . CYS A 1 10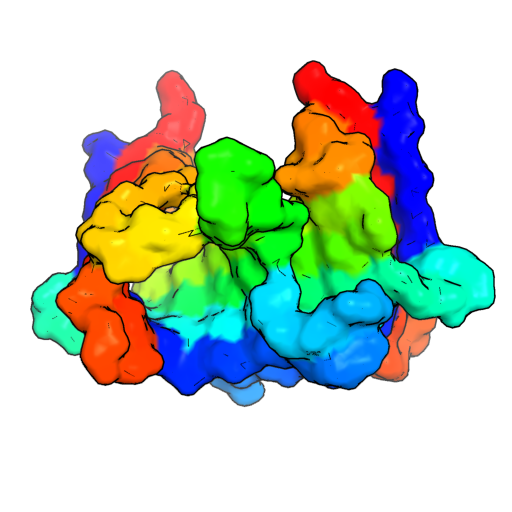8 ? -31.215 -11.533 -19.273 1.00 45.94 108 CYS A N 1
ATOM 771 C CA . CYS A 1 108 ? -32.403 -12.179 -18.789 1.00 40.22 108 CYS A CA 1
ATOM 772 C C . CYS A 1 108 ? -33.563 -11.844 -19.708 1.00 44.56 108 CYS A C 1
ATOM 773 O O . CYS A 1 108 ? -33.459 -10.973 -20.567 1.00 45.42 108 CYS A O 1
ATOM 776 N N . GLN A 1 109 ? -34.611 -12.675 -19.592 1.00 43.74 109 GLN A N 1
ATOM 777 C CA . GLN A 1 109 ? -35.838 -12.453 -20.333 1.00 45.42 109 GLN A CA 1
ATOM 778 C C . GLN A 1 109 ? -37.022 -12.928 -19.510 1.00 47.09 109 GLN A C 1
ATOM 779 O O . GLN A 1 109 ? -36.937 -13.864 -18.736 1.00 44.85 109 GLN A O 1
ATOM 785 N N . GLY A 1 110 ? -38.142 -12.259 -19.714 1.00 43.38 110 GLY A N 1
ATOM 786 C CA . GLY A 1 110 ? -39.373 -12.698 -19.087 1.00 46.29 110 GLY A CA 1
ATOM 787 C C . GLY A 1 110 ? -39.844 -14.004 -19.703 1.00 42.88 110 GLY A C 1
ATOM 788 O O . GLY A 1 110 ? -39.629 -14.224 -20.898 1.00 45.71 110 GLY A O 1
ATOM 789 N N . THR A 1 111 ? -40.504 -14.825 -18.877 1.00 47.64 111 THR A N 1
ATOM 790 C CA . THR A 1 111 ? -41.059 -16.082 -19.339 1.00 47.38 111 THR A CA 1
ATOM 791 C C . THR A 1 111 ? -42.554 -16.144 -19.084 1.00 46.78 111 THR A C 1
ATOM 792 O O . THR A 1 111 ? -43.181 -16.949 -19.739 1.00 49.79 111 THR A O 1
ATOM 796 N N . SER A 1 112 ? -43.124 -15.333 -18.177 1.00 46.41 112 SER A N 1
ATOM 797 C CA . SER A 1 112 ? -44.582 -15.309 -17.994 1.00 52.79 112 SER A CA 1
ATOM 798 C C . SER A 1 112 ? -44.956 -14.044 -17.247 1.00 51.79 112 SER A C 1
ATOM 799 O O . SER A 1 112 ? -44.082 -13.377 -16.699 1.00 49.80 112 SER A O 1
ATOM 802 N N . GLY A 1 113 ? -46.256 -13.828 -17.202 1.00 48.44 113 GLY A N 1
ATOM 803 C CA . GLY A 1 113 ? -46.914 -12.766 -16.460 1.00 50.68 113 GLY A CA 1
ATOM 804 C C . GLY A 1 113 ? -46.490 -11.407 -16.985 1.00 47.42 113 GLY A C 1
ATOM 805 O O . GLY A 1 113 ? -46.356 -11.219 -18.199 1.00 47.03 113 GLY A O 1
ATOM 806 N N . ARG A 1 114 ? -46.202 -10.497 -16.047 1.00 53.19 114 ARG A N 1
ATOM 807 C CA . ARG A 1 114 ? -45.877 -9.119 -16.371 1.00 56.06 114 ARG A CA 1
ATOM 808 C C . ARG A 1 114 ? -44.598 -9.022 -17.213 1.00 50.22 114 ARG A C 1
ATOM 809 O O . ARG A 1 114 ? -44.408 -8.065 -17.948 1.00 52.14 114 ARG A O 1
ATOM 817 N N . TYR A 1 115 ? -43.725 -10.018 -17.150 1.00 47.78 115 TYR A N 1
ATOM 818 C CA . TYR A 1 115 ? -42.437 -9.913 -17.815 1.00 50.55 115 TYR A CA 1
ATOM 819 C C . TYR A 1 115 ? -42.468 -10.581 -19.192 1.00 50.72 115 TYR A C 1
ATOM 820 O O . TYR A 1 115 ? -41.481 -10.507 -19.938 1.00 47.07 115 TYR A O 1
ATOM 829 N N . ALA A 1 116 ? -43.618 -11.171 -19.560 1.00 49.71 116 ALA A N 1
ATOM 830 C CA . ALA A 1 116 ? -43.669 -11.856 -20.840 1.00 47.66 116 ALA A CA 1
ATOM 831 C C . ALA A 1 116 ? -43.357 -10.826 -21.913 1.00 49.97 116 ALA A C 1
ATOM 832 O O . ALA A 1 116 ? -43.932 -9.741 -21.900 1.00 48.04 116 ALA A O 1
ATOM 834 N N . GLY A 1 117 ? -42.503 -11.197 -22.866 1.00 46.49 117 GLY A N 1
ATOM 835 C CA . GLY A 1 117 ? -42.224 -10.336 -24.003 1.00 48.27 117 GLY A CA 1
ATOM 836 C C . GLY A 1 117 ? -41.041 -9.393 -23.782 1.00 49.19 117 GLY A C 1
ATOM 837 O O . GLY A 1 117 ? -40.691 -8.656 -24.699 1.00 51.24 117 GLY A O 1
ATOM 838 N N . LEU A 1 118 ? -40.418 -9.450 -22.609 1.00 50.22 118 LEU A N 1
ATOM 839 C CA . LEU A 1 118 ? -39.436 -8.475 -22.176 1.00 47.94 118 LEU A CA 1
ATOM 840 C C . LEU A 1 118 ? -38.060 -9.114 -22.125 1.00 48.53 118 LEU A C 1
ATOM 841 O O . LEU A 1 118 ? -37.925 -10.296 -21.870 1.00 46.48 118 LEU A O 1
ATOM 846 N N . VAL A 1 119 ? -37.051 -8.299 -22.397 1.00 49.66 119 VAL A N 1
ATOM 847 C CA . VAL A 1 119 ? -35.682 -8.774 -22.442 1.00 42.85 119 VAL A CA 1
ATOM 848 C C . VAL A 1 119 ? -34.801 -7.709 -21.782 1.00 48.41 119 VAL A C 1
ATOM 849 O O . VAL A 1 119 ? -35.095 -6.520 -21.889 1.00 47.20 119 VAL A O 1
ATOM 853 N N . GLY A 1 120 ? -33.679 -8.109 -21.192 1.00 51.63 120 GLY A N 1
ATOM 854 C CA . GLY A 1 120 ? -32.711 -7.137 -20.710 1.00 49.36 120 GLY A CA 1
ATOM 855 C C . GLY A 1 120 ? -31.590 -7.793 -19.907 1.00 49.50 120 GLY A C 1
ATOM 856 O O . GLY A 1 120 ? -31.050 -8.827 -20.314 1.00 46.03 120 GLY A O 1
ATOM 857 N N . THR A 1 121 ? -31.261 -7.168 -18.767 1.00 46.96 121 THR A N 1
ATOM 858 C CA . THR A 1 121 ? -30.080 -7.518 -17.982 1.00 47.38 121 THR A CA 1
ATOM 859 C C . THR A 1 121 ? -30.468 -7.704 -16.517 1.00 47.13 121 THR A C 1
ATOM 860 O O . THR A 1 121 ? -31.377 -7.051 -16.005 1.00 50.15 121 THR A O 1
ATOM 864 N N . ARG A 1 122 ? -29.698 -8.562 -15.853 1.00 47.32 122 ARG A N 1
ATOM 865 C CA . ARG A 1 122 ? -29.773 -8.788 -14.431 1.00 46.15 122 ARG A CA 1
ATOM 866 C C . ARG A 1 122 ? -28.367 -8.572 -13.880 1.00 44.63 122 ARG A C 1
ATOM 867 O O . ARG A 1 122 ? -27.460 -9.337 -14.186 1.00 46.08 122 ARG A O 1
ATOM 875 N N . THR A 1 123 ? -28.188 -7.457 -13.177 1.00 46.48 123 THR A N 1
ATOM 876 C CA . THR A 1 123 ? -26.895 -7.065 -12.645 1.00 46.52 123 THR A CA 1
ATOM 877 C C . THR A 1 123 ? -26.889 -7.227 -11.125 1.00 46.30 123 THR A C 1
ATOM 878 O O . THR A 1 123 ? -27.755 -6.698 -10.426 1.00 47.67 123 THR A O 1
ATOM 882 N N . TRP A 1 124 ? -25.933 -7.974 -10.586 1.00 44.59 124 TRP A N 1
ATOM 883 C CA . TRP A 1 124 ? -26.010 -8.297 -9.172 1.00 43.34 124 TRP A CA 1
ATOM 884 C C . TRP A 1 124 ? -24.633 -8.233 -8.507 1.00 41.83 124 TRP A C 1
ATOM 885 O O . TRP A 1 124 ? -23.596 -8.290 -9.179 1.00 46.57 124 TRP A O 1
ATOM 896 N N . ARG A 1 125 ? -24.672 -8.116 -7.188 1.00 42.99 125 ARG A N 1
ATOM 897 C CA . ARG A 1 125 ? -23.455 -8.078 -6.390 1.00 44.58 125 ARG A CA 1
ATOM 898 C C . ARG A 1 125 ? -23.694 -8.665 -5.007 1.00 41.44 125 ARG A C 1
ATOM 899 O O . ARG A 1 125 ? -24.707 -8.393 -4.361 1.00 44.87 125 ARG A O 1
ATOM 907 N N . ILE A 1 126 ? -22.711 -9.454 -4.532 1.00 42.23 126 ILE A N 1
ATOM 908 C CA . ILE A 1 126 ? -22.766 -9.972 -3.176 1.00 41.86 126 ILE A CA 1
ATOM 909 C C . ILE A 1 126 ? -22.662 -8.815 -2.182 1.00 46.54 126 ILE A C 1
ATOM 910 O O . ILE A 1 126 ? -21.704 -8.045 -2.222 1.00 46.74 126 ILE A O 1
ATOM 915 N N . GLN A 1 127 ? -23.632 -8.758 -1.259 1.00 45.29 127 GLN A N 1
ATOM 916 C CA . GLN A 1 127 ? -23.742 -7.716 -0.255 1.00 49.61 127 GLN A CA 1
ATOM 917 C C . GLN A 1 127 ? -22.902 -8.072 0.965 1.00 51.88 127 GLN A C 1
ATOM 918 O O . GLN A 1 127 ? -22.357 -7.214 1.627 1.00 48.91 127 GLN A O 1
ATOM 924 N N . SER A 1 128 ? -22.731 -9.372 1.257 1.00 47.95 128 SER A N 1
ATOM 925 C CA . SER A 1 128 ? -21.918 -9.819 2.379 1.00 48.21 128 SER A CA 1
ATOM 926 C C . SER A 1 128 ? -21.379 -11.206 2.080 1.00 45.75 128 SER A C 1
ATOM 927 O O . SER A 1 128 ? -22.193 -12.054 1.730 1.00 46.00 128 SER A O 1
ATOM 930 N N . LEU A 1 129 ? -20.075 -11.418 2.226 1.00 45.41 129 LEU A N 1
ATOM 931 C CA . LEU A 1 129 ? -19.517 -12.763 2.169 1.00 50.80 129 LEU A CA 1
ATOM 932 C C . LEU A 1 129 ? -19.532 -13.446 3.535 1.00 50.39 129 LEU A C 1
ATOM 933 O O . LEU A 1 129 ? -19.426 -14.663 3.618 1.00 51.09 129 LEU A O 1
ATOM 938 N N . GLU A 1 130 ? -19.639 -12.684 4.615 1.00 46.66 130 GLU A N 1
ATOM 939 C CA . GLU A 1 130 ? -19.649 -13.296 5.932 1.00 45.52 130 GLU A CA 1
ATOM 940 C C . GLU A 1 130 ? -20.956 -14.069 6.140 1.00 41.80 130 GLU A C 1
ATOM 941 O O . GLU A 1 130 ? -20.933 -15.079 6.834 1.00 46.67 130 GLU A O 1
ATOM 947 N N . ASP A 1 131 ? -22.065 -13.478 5.710 1.00 45.29 131 ASP A N 1
ATOM 948 C CA . ASP A 1 131 ? -23.368 -14.112 5.806 1.00 44.37 131 ASP A CA 1
ATOM 949 C C . ASP A 1 131 ? -23.337 -15.330 4.885 1.00 43.23 131 ASP A C 1
ATOM 950 O O . ASP A 1 131 ? -23.092 -15.178 3.687 1.00 43.70 131 ASP A O 1
ATOM 955 N N . GLU A 1 132 ? -23.522 -16.541 5.450 1.00 43.19 132 GLU A N 1
ATOM 956 C CA . GLU A 1 132 ? -23.379 -17.741 4.644 1.00 44.69 132 GLU A CA 1
ATOM 957 C C . GLU A 1 132 ? -24.547 -17.949 3.667 1.00 40.09 132 GLU A C 1
ATOM 958 O O . GLU A 1 132 ? -24.447 -18.855 2.847 1.00 44.63 132 GLU A O 1
ATOM 964 N N . SER A 1 133 ? -25.564 -17.089 3.656 1.00 43.04 133 SER A N 1
ATOM 965 C CA . SER A 1 133 ? -26.523 -17.093 2.583 1.00 44.81 133 SER A CA 1
ATOM 966 C C . SER A 1 133 ? -26.078 -16.238 1.379 1.00 49.69 133 SER A C 1
ATOM 967 O O . SER A 1 133 ? -26.801 -16.154 0.386 1.00 42.71 133 SER A O 1
ATOM 970 N N . TYR A 1 134 ? -24.916 -15.563 1.483 1.00 47.00 134 TYR A N 1
ATOM 971 C CA . TYR A 1 134 ? -24.355 -14.792 0.386 1.00 44.82 134 TYR A CA 1
ATOM 972 C C . TYR A 1 134 ? -25.413 -13.917 -0.250 1.00 41.30 134 TYR A C 1
ATOM 973 O O . TYR A 1 134 ? -25.699 -13.999 -1.445 1.00 46.95 134 TYR A O 1
ATOM 982 N N . PRO A 1 135 ? -26.015 -13.026 0.526 1.00 46.30 135 PRO A N 1
ATOM 983 C CA . PRO A 1 135 ? -27.074 -12.188 -0.007 1.00 43.70 135 PRO A CA 1
ATOM 984 C C . PRO A 1 135 ? -26.535 -11.370 -1.174 1.00 52.83 135 PRO A C 1
ATOM 985 O O . PRO A 1 135 ? -25.413 -10.843 -1.096 1.00 51.21 135 PRO A O 1
ATOM 989 N N . ILE A 1 136 ? -27.346 -11.275 -2.231 1.00 46.49 136 ILE A N 1
ATOM 990 C CA . ILE A 1 136 ? -27.043 -10.380 -3.346 1.00 45.74 136 ILE A CA 1
ATOM 991 C C . ILE A 1 136 ? -28.100 -9.305 -3.451 1.00 49.14 136 ILE A C 1
ATOM 992 O O . ILE A 1 136 ? -29.240 -9.512 -3.070 1.00 53.08 136 ILE A O 1
ATOM 997 N N . VAL A 1 137 ? -27.686 -8.144 -3.967 1.00 50.34 137 VAL A N 1
ATOM 998 C CA . VAL A 1 137 ? -28.601 -7.173 -4.527 1.00 47.71 137 VAL A CA 1
ATOM 999 C C . VAL A 1 137 ? -28.634 -7.459 -6.026 1.00 49.97 137 VAL A C 1
ATOM 1000 O O . VAL A 1 137 ? -27.586 -7.577 -6.654 1.00 51.93 137 VAL A O 1
ATOM 1004 N N . ALA A 1 138 ? -29.845 -7.582 -6.586 1.00 47.84 138 ALA A N 1
ATOM 1005 C CA . ALA A 1 138 ? -29.994 -7.799 -8.013 1.00 46.24 138 ALA A CA 1
ATOM 1006 C C . ALA A 1 138 ? -30.874 -6.701 -8.596 1.00 49.58 138 ALA A C 1
ATOM 1007 O O . ALA A 1 138 ? -31.888 -6.336 -8.019 1.00 53.81 138 ALA A O 1
ATOM 1009 N N . LYS A 1 139 ? -30.422 -6.134 -9.707 1.00 49.53 139 LYS A N 1
ATOM 1010 C CA . LYS A 1 139 ? -31.182 -5.087 -10.379 1.00 48.28 139 LYS A CA 1
ATOM 1011 C C . LYS A 1 139 ? -31.482 -5.583 -11.787 1.00 49.31 139 LYS A C 1
ATOM 1012 O O . LYS A 1 139 ? -30.553 -5.875 -12.548 1.00 51.12 139 LYS A O 1
ATOM 1018 N N . MET A 1 140 ? -32.772 -5.719 -12.098 1.00 53.05 140 MET A N 1
ATOM 1019 C CA . MET A 1 140 ? -33.168 -6.210 -13.405 1.00 51.22 140 MET A CA 1
ATOM 1020 C C . MET A 1 140 ? -33.852 -5.070 -14.166 1.00 51.09 140 MET A C 1
ATOM 1021 O O . MET A 1 140 ? -34.608 -4.242 -13.628 1.00 55.09 140 MET A O 1
ATOM 1026 N N . GLU A 1 141 ? -33.414 -4.924 -15.408 1.00 51.17 141 GLU A N 1
ATOM 1027 C CA . GLU A 1 141 ? -33.906 -3.899 -16.290 1.00 57.93 141 GLU A CA 1
ATOM 1028 C C . GLU A 1 141 ? -34.328 -4.587 -17.577 1.00 50.95 141 GLU A C 1
ATOM 1029 O O . GLU A 1 141 ? -33.480 -5.175 -18.235 1.00 51.89 141 GLU A O 1
ATOM 1035 N N . LEU A 1 142 ? -35.599 -4.447 -17.940 1.00 51.32 142 LEU A N 1
ATOM 1036 C CA . LEU A 1 142 ? -36.183 -5.168 -19.059 1.00 52.22 142 LEU A CA 1
ATOM 1037 C C . LEU A 1 142 ? -36.953 -4.214 -19.953 1.00 55.25 142 LEU A C 1
ATOM 1038 O O . LEU A 1 142 ? -37.553 -3.262 -19.449 1.00 56.18 142 LEU A O 1
ATOM 1043 N N . ARG A 1 143 ? -36.908 -4.483 -21.270 1.00 54.60 143 ARG A N 1
ATOM 1044 C CA . ARG A 1 143 ? -37.579 -3.688 -22.300 1.00 57.96 143 ARG A CA 1
ATOM 1045 C C . ARG A 1 143 ? -38.267 -4.675 -23.247 1.00 51.15 143 ARG A C 1
ATOM 1046 O O . ARG A 1 143 ? -37.936 -5.856 -23.237 1.00 52.02 143 ARG A O 1
ATOM 1054 N N . GLY A 1 144 ? -39.186 -4.179 -24.058 1.00 57.99 144 GLY A N 1
ATOM 1055 C CA . GLY A 1 144 ? -39.868 -4.994 -25.040 1.00 55.90 144 GLY A CA 1
ATO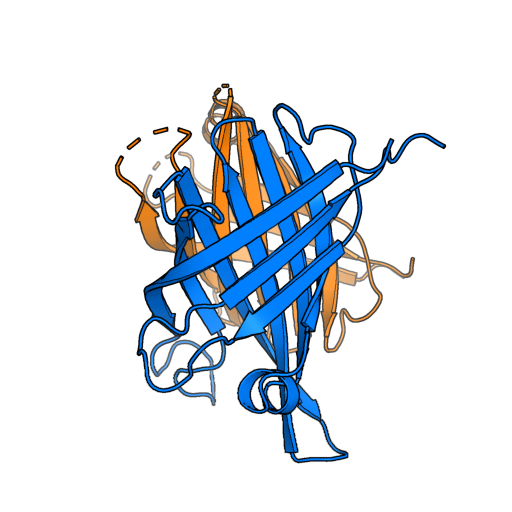M 1056 C C . GLY A 1 144 ? -38.908 -5.539 -26.092 1.00 55.76 144 GLY A C 1
ATOM 1057 O O . GLY A 1 144 ? -38.201 -4.787 -26.718 1.00 59.67 144 GLY A O 1
ATOM 1058 N N . ALA A 1 145 ? -38.896 -6.854 -26.309 1.00 56.58 145 ALA A N 1
ATOM 1059 C CA . ALA A 1 145 ? -38.177 -7.452 -27.433 1.00 58.61 145 ALA A CA 1
ATOM 1060 C C . ALA A 1 145 ? -38.671 -6.955 -28.777 1.00 60.44 145 ALA A C 1
ATOM 1061 O O . ALA A 1 145 ? -37.908 -6.876 -29.719 1.00 67.30 145 ALA A O 1
ATOM 1063 N N . LEU A 1 146 ? -39.965 -6.636 -28.902 1.00 62.81 146 LEU A N 1
ATOM 1064 C CA . LEU A 1 146 ? -40.498 -6.099 -30.139 1.00 67.84 146 LEU A CA 1
ATOM 1065 C C . LEU A 1 146 ? -40.025 -4.658 -30.360 1.00 73.73 146 LEU A C 1
ATOM 1066 O O . LEU A 1 146 ? -40.355 -3.760 -29.593 1.00 80.14 146 LEU A O 1
ATOM 1071 N N . GLU A 1 147 ? -39.309 -4.414 -31.458 1.00 88.29 147 GLU A N 1
ATOM 1072 C CA . GLU A 1 147 ? -38.693 -3.111 -31.695 1.00 102.01 147 GLU A CA 1
ATOM 1073 C C . GLU A 1 147 ? -39.763 -2.016 -31.823 1.00 93.92 147 GLU A C 1
ATOM 1074 O O . GLU A 1 147 ? -40.331 -1.893 -32.912 1.00 99.62 147 GLU A O 1
ATOM 1080 N N . ASP B 1 9 ? -21.419 -27.412 -40.953 1.00 111.68 9 ASP B N 1
ATOM 1081 C CA . ASP B 1 9 ? -21.258 -28.835 -40.551 1.00 109.57 9 ASP B CA 1
ATOM 1082 C C . ASP B 1 9 ? -21.880 -29.036 -39.168 1.00 103.29 9 ASP B C 1
ATOM 1083 O O . ASP B 1 9 ? -21.495 -28.385 -38.199 1.00 103.14 9 ASP B O 1
ATOM 1088 N N . VAL B 1 10 ? -22.836 -29.966 -39.090 1.00 95.80 10 VAL B N 1
ATOM 1089 C CA . VAL B 1 10 ? -23.629 -30.171 -37.894 1.00 89.88 10 VAL B CA 1
ATOM 1090 C C . VAL B 1 10 ? -22.813 -31.009 -36.914 1.00 90.33 10 VAL B C 1
ATOM 1091 O O . VAL B 1 10 ? -22.118 -31.927 -37.328 1.00 91.01 10 VAL B O 1
ATOM 1095 N N . VAL B 1 11 ? -22.877 -30.669 -35.619 1.00 78.78 11 VAL B N 1
ATOM 1096 C CA . VAL B 1 11 ? -22.358 -31.537 -34.574 1.00 77.48 11 VAL B CA 1
ATOM 1097 C C . VAL B 1 11 ? -23.545 -32.256 -33.923 1.00 73.38 11 VAL B C 1
ATOM 1098 O O . VAL B 1 11 ? -24.494 -31.612 -33.487 1.00 69.64 11 VAL B O 1
ATOM 1102 N N . THR B 1 12 ? -23.467 -33.589 -33.840 1.00 71.16 12 THR B N 1
ATOM 1103 C CA . THR B 1 12 ? -24.588 -34.422 -33.447 1.00 72.65 12 THR B CA 1
ATOM 1104 C C . THR B 1 12 ? -24.170 -35.335 -32.302 1.00 71.21 12 THR B C 1
ATOM 1105 O O . THR B 1 12 ? -23.182 -36.043 -32.410 1.00 76.38 12 THR B O 1
ATOM 1109 N N . VAL B 1 13 ? -24.987 -35.358 -31.247 1.00 71.98 13 VAL B N 1
ATOM 1110 C CA . VAL B 1 13 ? -24.702 -36.094 -30.027 1.00 69.65 13 VAL B CA 1
ATOM 1111 C C . VAL B 1 13 ? -25.997 -36.764 -29.589 1.00 66.57 13 VAL B C 1
ATOM 1112 O O . VAL B 1 13 ? -27.008 -36.094 -29.439 1.00 69.37 13 VAL B O 1
ATOM 1116 N N . GLU B 1 14 ? -25.957 -38.081 -29.418 1.00 67.19 14 GLU B N 1
ATOM 1117 C CA . GLU B 1 14 ? -27.079 -38.837 -28.897 1.00 74.24 14 GLU B CA 1
ATOM 1118 C C . GLU B 1 14 ? -26.745 -39.297 -27.489 1.00 70.80 14 GLU B C 1
ATOM 1119 O O . GLU B 1 14 ? -25.682 -39.881 -27.285 1.00 71.73 14 GLU B O 1
ATOM 1125 N N . LEU B 1 15 ? -27.696 -39.091 -26.570 1.00 65.76 15 LEU B N 1
ATOM 1126 C CA . LEU B 1 15 ? -27.476 -39.312 -25.154 1.00 67.01 15 LEU B CA 1
ATOM 1127 C C . LEU B 1 15 ? -28.665 -40.072 -24.577 1.00 65.41 15 LEU B C 1
ATOM 1128 O O . LEU B 1 15 ? -29.782 -39.945 -25.068 1.00 65.12 15 LEU B O 1
ATOM 1133 N N . VAL B 1 16 ? -28.394 -40.778 -23.477 1.00 65.51 16 VAL B N 1
ATOM 1134 C CA . VAL B 1 16 ? -29.402 -41.266 -22.553 1.00 66.25 16 VAL B CA 1
ATOM 1135 C C . VAL B 1 16 ? -29.110 -40.638 -21.186 1.00 66.68 16 VAL B C 1
ATOM 1136 O O . VAL B 1 16 ? -27.966 -40.706 -20.734 1.00 65.86 16 VAL B O 1
ATOM 1140 N N . GLU B 1 17 ? -30.144 -40.070 -20.543 1.00 63.41 17 GLU B N 1
ATOM 1141 C CA . GLU B 1 17 ? -30.031 -39.356 -19.273 1.00 61.69 17 GLU B CA 1
ATOM 1142 C C . GLU B 1 17 ? -31.018 -39.929 -18.261 1.00 59.58 17 GLU B C 1
ATOM 1143 O O . GLU B 1 17 ? -32.190 -40.124 -18.597 1.00 63.39 17 GLU B O 1
ATOM 1149 N N . LYS B 1 18 ? -30.523 -40.211 -17.045 1.00 55.46 18 LYS B N 1
ATOM 1150 C CA . LYS B 1 18 ? -31.329 -40.672 -15.927 1.00 58.42 18 LYS B CA 1
ATOM 1151 C C . LYS B 1 18 ? -31.179 -39.760 -14.708 1.00 56.57 18 LYS B C 1
ATOM 1152 O O . LYS B 1 18 ? -30.060 -39.507 -14.269 1.00 55.09 18 LYS B O 1
ATOM 1158 N N . VAL B 1 19 ? -32.318 -39.351 -14.140 1.00 56.02 19 VAL B N 1
ATOM 1159 C CA . VAL B 1 19 ? -32.391 -38.465 -12.993 1.00 60.78 19 VAL B CA 1
ATOM 1160 C C . VAL B 1 19 ? -31.797 -39.170 -11.790 1.00 59.00 19 VAL B C 1
ATOM 1161 O O . VAL B 1 19 ? -32.085 -40.312 -11.525 1.00 54.46 19 VAL B O 1
ATOM 1165 N N . THR B 1 20 ? -30.970 -38.489 -11.031 1.00 51.44 20 THR B N 1
ATOM 1166 C CA . THR B 1 20 ? -30.436 -39.037 -9.802 1.00 51.15 20 THR B CA 1
ATOM 1167 C C . THR B 1 20 ? -30.930 -38.247 -8.602 1.00 57.53 20 THR B C 1
ATOM 1168 O O . THR B 1 20 ? -30.773 -38.699 -7.486 1.00 57.76 20 THR B O 1
ATOM 1172 N N . LYS B 1 21 ? -31.432 -37.025 -8.823 1.00 53.02 21 LYS B N 1
ATOM 1173 C CA . LYS B 1 21 ? -31.858 -36.189 -7.729 1.00 54.64 21 LYS B CA 1
ATOM 1174 C C . LYS B 1 21 ? -32.841 -35.187 -8.293 1.00 50.17 21 LYS B C 1
ATOM 1175 O O . LYS B 1 21 ? -32.621 -34.640 -9.375 1.00 52.82 21 LYS B O 1
ATOM 1181 N N . LYS B 1 22 ? -33.875 -34.919 -7.509 1.00 48.60 22 LYS B N 1
ATOM 1182 C CA . LYS B 1 22 ? -34.859 -33.918 -7.846 1.00 53.59 22 LYS B CA 1
ATOM 1183 C C . LYS B 1 22 ? -35.296 -33.279 -6.541 1.00 59.05 22 LYS B C 1
ATOM 1184 O O . LYS B 1 22 ? -35.642 -34.020 -5.654 1.00 59.49 22 LYS B O 1
ATOM 1190 N N . ASP B 1 23 ? -35.232 -31.937 -6.401 1.00 50.51 23 ASP B N 1
ATOM 1191 C CA . ASP B 1 23 ? -35.835 -31.270 -5.267 1.00 53.64 23 ASP B CA 1
ATOM 1192 C C . ASP B 1 23 ? -37.004 -30.443 -5.795 1.00 51.95 23 ASP B C 1
ATOM 1193 O O . ASP B 1 23 ? -36.850 -29.761 -6.807 1.00 47.14 23 ASP B O 1
ATOM 1198 N N . LEU B 1 24 ? -38.099 -30.411 -5.035 1.00 50.29 24 LEU B N 1
ATOM 1199 C CA . LEU B 1 24 ? -39.307 -29.664 -5.373 1.00 55.48 24 LEU B CA 1
ATOM 1200 C C . LEU B 1 24 ? -39.650 -28.743 -4.220 1.00 56.21 24 LEU B C 1
ATOM 1201 O O . LEU B 1 24 ? -39.315 -29.050 -3.100 1.00 62.52 24 LEU B O 1
ATOM 1206 N N . ASN B 1 25 ? -40.444 -27.707 -4.448 1.00 60.31 25 ASN B N 1
ATOM 1207 C CA . ASN B 1 25 ? -40.951 -26.936 -3.320 1.00 69.15 25 ASN B CA 1
ATOM 1208 C C . ASN B 1 25 ? -42.383 -27.332 -2.922 1.00 75.98 25 ASN B C 1
ATOM 1209 O O . ASN B 1 25 ? -43.079 -26.516 -2.316 1.00 92.65 25 ASN B O 1
ATOM 1214 N N . GLU B 1 26 ? -42.830 -28.559 -3.250 1.00 92.37 26 GLU B N 1
ATOM 1215 C CA . GLU B 1 26 ? -44.013 -29.152 -2.621 1.00 103.55 26 GLU B CA 1
ATOM 1216 C C . GLU B 1 26 ? -43.689 -30.568 -2.120 1.00 99.11 26 GLU B C 1
ATOM 1217 O O . GLU B 1 26 ? -43.073 -31.322 -2.901 1.00 88.74 26 GLU B O 1
ATOM 1223 N N . GLY B 1 36 ? -47.525 -22.983 -9.391 1.00 77.62 36 GLY B N 1
ATOM 1224 C CA . GLY B 1 36 ? -46.165 -22.426 -9.571 1.00 80.40 36 GLY B CA 1
ATOM 1225 C C . GLY B 1 36 ? -45.132 -23.187 -8.734 1.00 81.98 36 GLY B C 1
ATOM 1226 O O . GLY B 1 36 ? -44.404 -22.607 -7.934 1.00 79.88 36 GLY B O 1
ATOM 1227 N N . MET B 1 37 ? -45.129 -24.514 -8.903 1.00 75.79 37 MET B N 1
ATOM 1228 C CA . MET B 1 37 ? -44.125 -25.372 -8.326 1.00 66.03 37 MET B CA 1
ATOM 1229 C C . MET B 1 37 ? -42.800 -25.143 -9.059 1.00 59.31 37 MET B C 1
ATOM 1230 O O . MET B 1 37 ? -42.770 -24.790 -10.242 1.00 54.21 37 MET B O 1
ATOM 1235 N N . MET B 1 38 ? -41.698 -25.427 -8.368 1.00 54.12 38 MET B N 1
ATOM 1236 C CA . MET B 1 38 ? -40.375 -25.244 -8.941 1.00 52.16 38 MET B CA 1
ATOM 1237 C C . MET B 1 38 ? -39.546 -26.457 -8.611 1.00 46.51 38 MET B C 1
ATOM 1238 O O . MET B 1 38 ? -39.861 -27.148 -7.648 1.00 47.63 38 MET B O 1
ATOM 1243 N N . ALA B 1 39 ? -38.457 -26.638 -9.343 1.00 45.89 39 ALA B N 1
ATOM 1244 C CA . ALA B 1 39 ? -37.631 -27.788 -9.079 1.00 47.16 39 ALA B CA 1
ATOM 1245 C C . ALA B 1 39 ? -36.187 -27.529 -9.466 1.00 42.20 39 ALA B C 1
ATOM 1246 O O . ALA B 1 39 ? -35.923 -26.700 -10.351 1.00 41.83 39 ALA B O 1
ATOM 1248 N N . THR B 1 40 ? -35.320 -28.342 -8.855 1.00 43.21 40 THR B N 1
ATOM 1249 C CA . THR B 1 40 ? -33.960 -28.508 -9.354 1.00 42.22 40 THR B CA 1
ATOM 1250 C C . THR B 1 40 ? -33.689 -29.985 -9.497 1.00 44.12 40 THR B C 1
ATOM 1251 O O . THR B 1 40 ? -34.294 -30.783 -8.780 1.00 44.83 40 THR B O 1
ATOM 1255 N N . TYR B 1 41 ? -32.758 -30.314 -10.385 1.00 44.42 41 TYR B N 1
ATOM 1256 C CA . TYR B 1 41 ? -32.494 -31.712 -10.646 1.00 44.52 41 TYR B CA 1
ATOM 1257 C C . TYR B 1 41 ? -31.101 -31.932 -11.187 1.00 43.90 41 TYR B C 1
ATOM 1258 O O . TYR B 1 41 ? -30.451 -31.044 -11.723 1.00 42.76 41 TYR B O 1
ATOM 1267 N N . TRP B 1 42 ? -30.679 -33.179 -11.029 1.00 39.90 42 TRP B N 1
ATOM 1268 C CA . TRP B 1 42 ? -29.426 -33.740 -11.508 1.00 42.41 42 TRP B CA 1
ATOM 1269 C C . TRP B 1 42 ? -29.728 -34.987 -12.324 1.00 47.27 42 TRP B C 1
ATOM 1270 O O . TRP B 1 42 ? -30.536 -35.793 -11.856 1.00 49.10 42 TRP B O 1
ATOM 1281 N N . CYS B 1 43 ? -28.969 -35.185 -13.403 1.00 50.07 43 CYS B N 1
ATOM 1282 C CA . CYS B 1 43 ? -29.015 -36.427 -14.170 1.00 51.18 43 CYS B CA 1
ATOM 1283 C C . CYS B 1 43 ? -27.621 -36.935 -14.530 1.00 52.99 43 CYS B C 1
ATOM 1284 O O . CYS B 1 43 ? -26.709 -36.165 -14.824 1.00 52.64 43 CYS B O 1
ATOM 1287 N N . ASP B 1 44 ? -27.478 -38.266 -14.493 1.00 49.24 44 ASP B N 1
ATOM 1288 C CA . ASP B 1 44 ? -26.396 -38.949 -15.163 1.00 52.12 44 ASP B CA 1
ATOM 1289 C C . ASP B 1 44 ? -26.644 -39.011 -16.668 1.00 53.64 44 ASP B C 1
ATOM 1290 O O . ASP B 1 44 ? -27.750 -39.310 -17.112 1.00 57.26 44 ASP B O 1
ATOM 1295 N N . VAL B 1 45 ? -25.579 -38.723 -17.429 1.00 52.82 45 VAL B N 1
ATOM 1296 C CA . VAL B 1 45 ? -25.597 -38.746 -18.876 1.00 53.81 45 VAL B CA 1
ATOM 1297 C C . VAL B 1 45 ? -24.776 -39.930 -19.372 1.00 57.09 45 VAL B C 1
ATOM 1298 O O . VAL B 1 45 ? -23.616 -40.102 -18.972 1.00 56.11 45 VAL B O 1
ATOM 1302 N N . PHE B 1 46 ? -25.394 -40.716 -20.268 1.00 60.19 46 PHE B N 1
ATOM 1303 C CA . PHE B 1 46 ? -24.738 -41.872 -20.879 1.00 61.84 46 PHE B CA 1
ATOM 1304 C C . PHE B 1 46 ? -24.704 -41.756 -22.403 1.00 64.74 46 PHE B C 1
ATOM 1305 O O . PHE B 1 46 ? -25.620 -41.221 -23.034 1.00 62.24 46 PHE B O 1
ATOM 1313 N N . ASP B 1 47 ? -23.648 -42.317 -23.010 1.00 69.04 47 ASP B N 1
ATOM 1314 C CA . ASP B 1 47 ? -23.634 -42.454 -24.456 1.00 71.06 47 ASP B CA 1
ATOM 1315 C C . ASP B 1 47 ? -24.481 -43.675 -24.796 1.00 76.23 47 ASP B C 1
ATOM 1316 O O . ASP B 1 47 ? -24.933 -44.377 -23.892 1.00 74.16 47 ASP B O 1
ATOM 1321 N N . THR B 1 48 ? -24.681 -43.905 -26.100 1.00 79.52 48 THR B N 1
ATOM 1322 C CA . THR B 1 48 ? -25.572 -44.949 -26.600 1.00 82.83 48 THR B CA 1
ATOM 1323 C C . THR B 1 48 ? -25.095 -46.357 -26.213 1.00 86.91 48 THR B C 1
ATOM 1324 O O . THR B 1 48 ? -25.911 -47.269 -26.198 1.00 86.47 48 THR B O 1
ATOM 1328 N N . GLU B 1 49 ? -23.801 -46.544 -25.870 1.00 89.78 49 GLU B N 1
ATOM 1329 C CA . GLU B 1 49 ? -23.268 -47.834 -25.413 1.00 91.55 49 GLU B CA 1
ATOM 1330 C C . GLU B 1 49 ? -23.463 -48.080 -23.911 1.00 86.74 49 GLU B C 1
ATOM 1331 O O . GLU B 1 49 ? -22.975 -49.087 -23.402 1.00 85.94 49 GLU B O 1
ATOM 1337 N N . GLY B 1 50 ? -24.092 -47.139 -23.187 1.00 84.10 50 GLY B N 1
ATOM 1338 C CA . GLY B 1 50 ? -24.336 -47.284 -21.757 1.00 81.27 50 GLY B CA 1
ATOM 1339 C C . GLY B 1 50 ? -23.170 -46.812 -20.880 1.00 79.71 50 GLY B C 1
ATOM 1340 O O . GLY B 1 50 ? -23.204 -47.022 -19.670 1.00 77.82 50 GLY B O 1
ATOM 1341 N N . LYS B 1 51 ? -22.147 -46.185 -21.485 1.00 75.96 51 LYS B N 1
ATOM 1342 C CA . LYS B 1 51 ? -21.011 -45.614 -20.766 1.00 74.72 51 LYS B CA 1
ATOM 1343 C C . LYS B 1 51 ? -21.362 -44.245 -20.166 1.00 68.40 51 LYS B C 1
ATOM 1344 O O . LYS B 1 51 ? -21.910 -43.389 -20.848 1.00 64.78 51 LYS B O 1
ATOM 1350 N N . HIS B 1 52 ? -20.970 -44.033 -18.910 1.00 67.48 52 HIS B N 1
ATOM 1351 C CA . HIS B 1 52 ? -21.251 -42.802 -18.193 1.00 66.96 52 HIS B CA 1
ATOM 1352 C C . HIS B 1 52 ? -20.278 -41.723 -18.656 1.00 65.22 52 HIS B C 1
ATOM 1353 O O . HIS B 1 52 ? -19.079 -41.861 -18.485 1.00 61.52 52 HIS B O 1
ATOM 1360 N N . ILE B 1 53 ? -20.791 -40.641 -19.252 1.00 62.92 53 ILE B N 1
ATOM 1361 C CA . ILE B 1 53 ? -19.897 -39.659 -19.850 1.00 60.16 53 ILE B CA 1
ATOM 1362 C C . ILE B 1 53 ? -20.145 -38.242 -19.333 1.00 58.44 53 ILE B C 1
ATOM 1363 O O . ILE B 1 53 ? -19.359 -37.378 -19.672 1.00 59.39 53 ILE B O 1
ATOM 1368 N N . GLY B 1 54 ? -21.248 -37.967 -18.627 1.00 55.43 54 GLY B N 1
ATOM 1369 C CA . GLY B 1 54 ? -21.384 -36.627 -18.063 1.00 55.24 54 GLY B CA 1
ATOM 1370 C C . GLY B 1 54 ? -22.563 -36.452 -17.116 1.00 53.28 54 GLY B C 1
ATOM 1371 O O . GLY B 1 54 ? -23.074 -37.409 -16.557 1.00 50.43 54 GLY B O 1
ATOM 1372 N N . THR B 1 55 ? -22.967 -35.181 -16.961 1.00 45.72 55 THR B N 1
ATOM 1373 C CA . THR B 1 55 ? -23.932 -34.802 -15.959 1.00 47.68 55 THR B CA 1
ATOM 1374 C C . THR B 1 55 ? -24.780 -33.669 -16.514 1.00 45.45 55 THR B C 1
ATOM 1375 O O . THR B 1 55 ? -24.253 -32.715 -17.124 1.00 48.55 55 THR B O 1
ATOM 1379 N N . THR B 1 56 ? -26.067 -33.699 -16.182 1.00 44.70 56 THR B N 1
ATOM 1380 C CA . THR B 1 56 ? -26.961 -32.559 -16.421 1.00 45.27 56 THR B CA 1
ATOM 1381 C C . THR B 1 56 ? -27.456 -31.996 -15.084 1.00 45.61 56 THR B C 1
ATOM 1382 O O . THR B 1 56 ? -27.813 -32.743 -14.182 1.00 44.92 56 THR B O 1
ATOM 1386 N N . VAL B 1 57 ? -27.479 -30.653 -14.956 1.00 40.08 57 VAL B N 1
ATOM 1387 C CA . VAL B 1 57 ? -28.118 -29.967 -13.846 1.00 44.61 57 VAL B CA 1
ATOM 1388 C C . VAL B 1 57 ? -29.157 -29.041 -14.448 1.00 40.03 57 VAL B C 1
ATOM 1389 O O . VAL B 1 57 ? -28.960 -28.529 -15.544 1.00 40.87 57 VAL B O 1
ATOM 1393 N N . GLY B 1 58 ? -30.288 -28.864 -13.759 1.00 41.59 58 GLY B N 1
ATOM 1394 C CA . GLY B 1 58 ? -31.376 -28.113 -14.314 1.00 43.11 58 GLY B CA 1
ATOM 1395 C C . GLY B 1 58 ? -32.306 -27.533 -13.258 1.00 39.23 58 GLY B C 1
ATOM 1396 O O . GLY B 1 58 ? -32.268 -27.889 -12.067 1.00 38.38 58 GLY B O 1
ATOM 1397 N N . CYS B 1 59 ? -33.134 -26.607 -13.740 1.00 40.85 59 CYS B N 1
ATOM 1398 C CA . CYS B 1 59 ? -34.154 -26.040 -12.916 1.00 44.69 59 CYS B CA 1
ATOM 1399 C C . CYS B 1 59 ? -35.424 -25.864 -13.759 1.00 41.41 59 CYS B C 1
ATOM 1400 O O . CYS B 1 59 ? -35.390 -25.813 -15.011 1.00 41.78 59 CYS B O 1
ATOM 1403 N N . MET B 1 60 ? -36.550 -25.831 -13.045 1.00 45.99 60 MET B N 1
ATOM 1404 C CA . MET B 1 60 ? -37.862 -25.846 -13.669 1.00 47.84 60 MET B CA 1
ATOM 1405 C C . MET B 1 60 ? -38.803 -24.942 -12.890 1.00 43.70 60 MET B C 1
ATOM 1406 O O . MET B 1 60 ? -38.717 -24.860 -11.659 1.00 44.39 60 MET B O 1
ATOM 1411 N N . ASP B 1 61 ? -39.667 -24.235 -13.625 1.00 47.12 61 ASP B N 1
ATOM 1412 C CA . ASP B 1 61 ? -40.759 -23.508 -13.032 1.00 48.18 61 ASP B CA 1
ATOM 1413 C C . ASP B 1 61 ? -42.014 -23.834 -13.854 1.00 48.09 61 ASP B C 1
ATOM 1414 O O . ASP B 1 61 ? -41.929 -24.022 -15.063 1.00 48.02 61 ASP B O 1
ATOM 1419 N N . ILE B 1 62 ? -43.113 -24.075 -13.165 1.00 57.35 62 ILE B N 1
ATOM 1420 C CA . ILE B 1 62 ? -44.366 -24.450 -13.820 1.00 59.66 62 ILE B CA 1
ATOM 1421 C C . ILE B 1 62 ? -45.108 -23.141 -14.018 1.00 59.97 62 ILE B C 1
ATOM 1422 O O . ILE B 1 62 ? -45.573 -22.612 -13.024 1.00 66.18 62 ILE B O 1
ATOM 1427 N N . LEU B 1 63 ? -45.120 -22.628 -15.266 1.00 63.80 63 LEU B N 1
ATOM 1428 C CA . LEU B 1 63 ? -45.629 -21.311 -15.618 1.00 69.89 63 LEU B CA 1
ATOM 1429 C C . LEU B 1 63 ? -47.156 -21.251 -15.471 1.00 76.94 63 LEU B C 1
ATOM 1430 O O . LEU B 1 63 ? -47.624 -20.393 -14.734 1.00 95.00 63 LEU B O 1
ATOM 1435 N N . TYR B 1 64 ? -47.932 -22.093 -16.180 1.00 81.28 64 TYR B N 1
ATOM 1436 C CA . TYR B 1 64 ? -49.400 -22.120 -16.024 1.00 90.26 64 TYR B CA 1
ATOM 1437 C C . TYR B 1 64 ? -49.926 -23.559 -15.930 1.00 84.60 64 TYR B C 1
ATOM 1438 O O . TYR B 1 64 ? -49.219 -24.425 -16.516 1.00 71.61 64 TYR B O 1
ATOM 1447 N N . LEU B 1 72 ? -50.654 -28.133 -17.619 1.00 83.54 72 LEU B N 1
ATOM 1448 C CA . LEU B 1 72 ? -49.423 -27.648 -16.906 1.00 82.56 72 LEU B CA 1
ATOM 1449 C C . LEU B 1 72 ? -48.236 -27.458 -17.855 1.00 71.28 72 LEU B C 1
ATOM 1450 O O . LEU B 1 72 ? -47.658 -28.430 -18.352 1.00 73.20 72 LEU B O 1
ATOM 1455 N N . VAL B 1 73 ? -47.830 -26.192 -18.021 1.00 64.76 73 VAL B N 1
ATOM 1456 C CA . VAL B 1 73 ? -46.702 -25.805 -18.856 1.00 66.24 73 VAL B CA 1
ATOM 1457 C C . VAL B 1 73 ? -45.466 -25.579 -17.971 1.00 60.09 73 VAL B C 1
ATOM 1458 O O . VAL B 1 73 ? -45.526 -24.765 -17.069 1.00 56.75 73 VAL B O 1
ATOM 1462 N N . GLU B 1 74 ? -44.370 -26.310 -18.212 1.00 56.02 74 GLU B N 1
ATOM 1463 C CA . GLU B 1 74 ? -43.145 -26.228 -17.451 1.00 58.16 74 GLU B CA 1
ATOM 1464 C C . GLU B 1 74 ? -42.115 -25.482 -18.288 1.00 55.09 74 GLU B C 1
ATOM 1465 O O . GLU B 1 74 ? -42.164 -25.574 -19.503 1.00 56.78 74 GLU B O 1
ATOM 1471 N N . HIS B 1 75 ? -41.229 -24.741 -17.629 1.00 51.53 75 HIS B N 1
ATOM 1472 C CA . HIS B 1 75 ? -40.139 -24.037 -18.303 1.00 45.81 75 HIS B CA 1
ATOM 1473 C C . HIS B 1 75 ? -38.851 -24.472 -17.641 1.00 41.82 75 HIS B C 1
ATOM 1474 O O . HIS B 1 75 ? -38.754 -24.378 -16.428 1.00 43.39 75 HIS B O 1
ATOM 1481 N N . VAL B 1 76 ? -37.899 -24.933 -18.466 1.00 43.14 76 VAL B N 1
ATOM 1482 C CA . VAL B 1 76 ? -36.682 -25.546 -18.015 1.00 41.99 76 VAL B CA 1
ATOM 1483 C C . VAL B 1 76 ? -35.491 -24.703 -18.512 1.00 44.31 76 VAL B C 1
ATOM 1484 O O . VAL B 1 76 ? -35.502 -24.149 -19.618 1.00 43.93 76 VAL B O 1
ATOM 1488 N N . ALA B 1 77 ? -34.475 -24.649 -17.658 1.00 41.41 77 ALA B N 1
ATOM 1489 C CA . ALA B 1 77 ? -33.145 -24.200 -18.059 1.00 41.59 77 ALA B CA 1
ATOM 1490 C C . ALA B 1 77 ? -32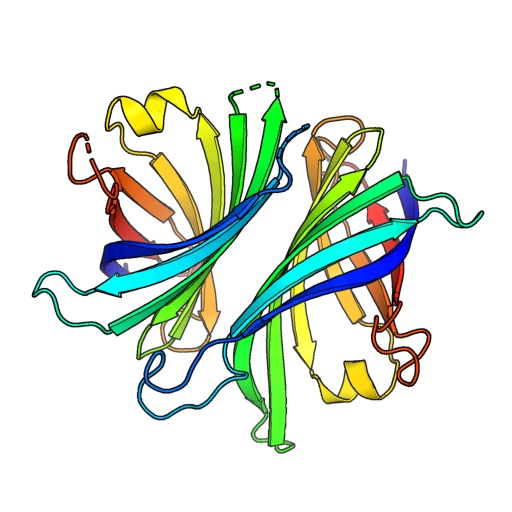.133 -25.177 -17.464 1.00 40.42 77 ALA B C 1
ATOM 1491 O O . ALA B 1 77 ? -32.224 -25.507 -16.283 1.00 43.72 77 ALA B O 1
ATOM 1493 N N . GLU B 1 78 ? -31.219 -25.694 -18.270 1.00 42.36 78 GLU B N 1
ATOM 1494 C CA . GLU B 1 78 ? -30.332 -26.735 -17.812 1.00 43.68 78 GLU B CA 1
ATOM 1495 C C . GLU B 1 78 ? -28.973 -26.603 -18.475 1.00 40.03 78 GLU B C 1
ATOM 1496 O O . GLU B 1 78 ? -28.821 -25.889 -19.459 1.00 41.64 78 GLU B O 1
ATOM 1502 N N . GLN B 1 79 ? -28.016 -27.291 -17.889 1.00 40.75 79 GLN B N 1
ATOM 1503 C CA . GLN B 1 79 ? -26.655 -27.316 -18.375 1.00 40.25 79 GLN B CA 1
ATOM 1504 C C . GLN B 1 79 ? -26.201 -28.753 -18.406 1.00 43.44 79 GLN B C 1
ATOM 1505 O O . GLN B 1 79 ? -26.413 -29.465 -17.431 1.00 42.34 79 GLN B O 1
ATOM 1511 N N . ILE B 1 80 ? -25.514 -29.077 -19.501 1.00 44.51 80 ILE B N 1
ATOM 1512 C CA . ILE B 1 80 ? -25.047 -30.423 -19.724 1.00 48.17 80 ILE B CA 1
ATOM 1513 C C . ILE B 1 80 ? -23.548 -30.367 -19.862 1.00 46.89 80 ILE B C 1
ATOM 1514 O O . ILE B 1 80 ? -23.052 -29.590 -20.680 1.00 45.21 80 ILE B O 1
ATOM 1519 N N . ARG B 1 81 ? -22.865 -31.212 -19.087 1.00 46.27 81 ARG B N 1
ATOM 1520 C CA . ARG B 1 81 ? -21.421 -31.321 -19.137 1.00 48.89 81 ARG B CA 1
ATOM 1521 C C . ARG B 1 81 ? -21.050 -32.652 -19.775 1.00 51.60 81 ARG B C 1
ATOM 1522 O O . ARG B 1 81 ? -21.562 -33.678 -19.336 1.00 52.95 81 ARG B O 1
ATOM 1530 N N . LEU B 1 82 ? -20.193 -32.601 -20.810 1.00 51.86 82 LEU B N 1
ATOM 1531 C CA . LEU B 1 82 ? -19.788 -33.758 -21.605 1.00 55.77 82 LEU B CA 1
ATOM 1532 C C . LEU B 1 82 ? -18.272 -33.803 -21.585 1.00 52.14 82 LEU B C 1
ATOM 1533 O O . LE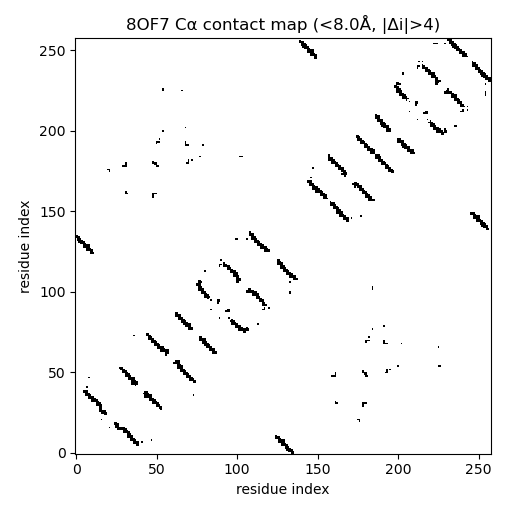U B 1 82 ? -17.662 -32.834 -21.170 1.00 56.97 82 LEU B O 1
ATOM 1538 N N . PRO B 1 83 ? -17.599 -34.907 -21.974 1.00 56.75 83 PRO B N 1
ATOM 1539 C CA . PRO B 1 83 ? -16.146 -34.951 -21.829 1.00 62.10 83 PRO B CA 1
ATOM 1540 C C . PRO B 1 83 ? -15.418 -33.840 -22.587 1.00 63.26 83 PRO B C 1
ATOM 1541 O O . PRO B 1 83 ? -14.311 -33.438 -22.204 1.00 68.05 83 PRO B O 1
ATOM 1545 N N . ASP B 1 84 ? -16.056 -33.291 -23.625 1.00 62.00 84 ASP B N 1
ATOM 1546 C CA . ASP B 1 84 ? -15.378 -32.356 -24.508 1.00 63.30 84 ASP B CA 1
ATOM 1547 C C . ASP B 1 84 ? -16.013 -30.965 -24.510 1.00 63.70 84 ASP B C 1
ATOM 1548 O O . ASP B 1 84 ? -15.654 -30.139 -25.341 1.00 55.99 84 ASP B O 1
ATOM 1553 N N . GLY B 1 85 ? -16.955 -30.681 -23.608 1.00 57.29 85 GLY B N 1
ATOM 1554 C CA . GLY B 1 85 ? -17.481 -29.334 -23.543 1.00 54.84 85 GLY B CA 1
ATOM 1555 C C . GLY B 1 85 ? -18.813 -29.296 -22.816 1.00 50.37 85 GLY B C 1
ATOM 1556 O O . GLY B 1 85 ? -19.219 -30.306 -22.255 1.00 48.76 85 GLY B O 1
ATOM 1557 N N . THR B 1 86 ? -19.456 -28.129 -22.846 1.00 46.49 86 THR B N 1
ATOM 1558 C CA . THR B 1 86 ? -20.639 -27.875 -22.045 1.00 45.77 86 THR B CA 1
ATOM 1559 C C . THR B 1 86 ? -21.639 -27.161 -22.940 1.00 45.01 86 THR B C 1
ATOM 1560 O O . THR B 1 86 ? -21.260 -26.421 -23.855 1.00 44.58 86 THR B O 1
ATOM 1564 N N . ILE B 1 87 ? -22.913 -27.397 -22.635 1.00 45.33 87 ILE B N 1
ATOM 1565 C CA . ILE B 1 87 ? -24.049 -26.889 -23.386 1.00 46.72 87 ILE B CA 1
ATOM 1566 C C . ILE B 1 87 ? -25.116 -26.409 -22.397 1.00 47.94 87 ILE B C 1
ATOM 1567 O O . ILE B 1 87 ? -25.393 -27.036 -21.375 1.00 45.52 87 ILE B O 1
ATOM 1572 N N . MET B 1 88 ? -25.759 -25.306 -22.720 1.00 43.16 88 MET B N 1
ATOM 1573 C CA . MET B 1 88 ? -26.950 -24.870 -22.010 1.00 42.81 88 MET B CA 1
ATOM 1574 C C . MET B 1 88 ? -28.165 -25.122 -22.905 1.00 45.20 88 MET B C 1
ATOM 1575 O O . MET B 1 88 ? -28.085 -24.879 -24.106 1.00 44.45 88 MET B O 1
ATOM 1580 N N . ALA B 1 89 ? -29.288 -25.572 -22.320 1.00 43.24 89 ALA B N 1
ATOM 1581 C CA . ALA B 1 89 ? -30.534 -25.793 -23.042 1.00 45.49 89 ALA B CA 1
ATOM 1582 C C . ALA B 1 89 ? -31.679 -25.184 -22.254 1.00 42.45 89 ALA B C 1
ATOM 1583 O O . ALA B 1 89 ? -31.640 -25.104 -21.014 1.00 43.02 89 ALA B O 1
ATOM 1585 N N . TRP B 1 90 ? -32.751 -24.848 -22.958 1.00 46.32 90 TRP B N 1
ATOM 1586 C CA . TRP B 1 90 ? -33.890 -24.218 -22.332 1.00 42.78 90 TRP B CA 1
ATOM 1587 C C . TRP B 1 90 ? -35.114 -24.437 -23.214 1.00 46.70 90 TRP B C 1
ATOM 1588 O O . TRP B 1 90 ? -34.986 -24.679 -24.424 1.00 45.03 90 TRP B O 1
ATOM 1599 N N . GLY B 1 91 ? -36.292 -24.394 -22.590 1.00 50.47 91 GLY B N 1
ATOM 1600 C CA . GLY B 1 91 ? -37.527 -24.516 -23.350 1.00 53.10 91 GLY B CA 1
ATOM 1601 C C . GLY B 1 91 ? -38.738 -24.764 -22.459 1.00 51.57 91 GLY B C 1
ATOM 1602 O O . GLY B 1 91 ? -38.647 -24.835 -21.234 1.00 49.11 91 GLY B O 1
ATOM 1603 N N . THR B 1 92 ? -39.861 -24.984 -23.134 1.00 53.26 92 THR B N 1
ATOM 1604 C CA . THR B 1 92 ? -41.170 -25.034 -22.525 1.00 65.89 92 THR B CA 1
ATOM 1605 C C . THR B 1 92 ? -41.764 -26.358 -22.929 1.00 72.93 92 THR B C 1
ATOM 1606 O O . THR B 1 92 ? -41.714 -26.672 -24.107 1.00 74.99 92 THR B O 1
ATOM 1610 N N . MET B 1 93 ? -42.247 -27.121 -21.946 1.00 74.99 93 MET B N 1
ATOM 1611 C CA . MET B 1 93 ? -42.853 -28.414 -22.206 1.00 77.15 93 MET B CA 1
ATOM 1612 C C . MET B 1 93 ? -44.222 -28.485 -21.534 1.00 76.83 93 MET B C 1
ATOM 1613 O O . MET B 1 93 ? -44.414 -28.071 -20.387 1.00 64.78 93 MET B O 1
ATOM 1618 N N . ASN B 1 94 ? -45.187 -29.032 -22.272 1.00 77.49 94 ASN B N 1
ATOM 1619 C CA . ASN B 1 94 ? -46.418 -29.494 -21.668 1.00 78.43 94 ASN B CA 1
ATOM 1620 C C . ASN B 1 94 ? -46.142 -30.824 -20.951 1.00 70.90 94 ASN B C 1
ATOM 1621 O O . ASN B 1 94 ? -45.631 -31.772 -21.551 1.00 70.90 94 ASN B O 1
ATOM 1626 N N . ARG B 1 95 ? -46.526 -30.918 -19.673 1.00 75.37 95 ARG B N 1
ATOM 1627 C CA . ARG B 1 95 ? -46.313 -32.136 -18.902 1.00 85.35 95 ARG B CA 1
ATOM 1628 C C . ARG B 1 95 ? -46.945 -33.356 -19.588 1.00 91.71 95 ARG B C 1
ATOM 1629 O O . ARG B 1 95 ? -46.342 -34.429 -19.633 1.00 101.35 95 ARG B O 1
ATOM 1637 N N . SER B 1 96 ? -48.154 -33.216 -20.140 1.00 84.34 96 SER B N 1
ATOM 1638 C CA . SER B 1 96 ? -48.852 -34.379 -20.678 1.00 87.19 96 SER B CA 1
ATOM 1639 C C . SER B 1 96 ? -48.172 -34.894 -21.952 1.00 86.46 96 SER B C 1
ATOM 1640 O O . SER B 1 96 ? -48.243 -36.082 -22.243 1.00 82.54 96 SER B O 1
ATOM 1643 N N . ASP B 1 97 ? -47.488 -34.020 -22.707 1.00 83.83 97 ASP B N 1
ATOM 1644 C CA . ASP B 1 97 ? -46.817 -34.443 -23.928 1.00 83.20 97 ASP B CA 1
ATOM 1645 C C . ASP B 1 97 ? -45.624 -35.328 -23.595 1.00 88.19 97 ASP B C 1
ATOM 1646 O O . ASP B 1 97 ? -45.319 -36.288 -24.311 1.00 84.72 97 ASP B O 1
ATOM 1651 N N . VAL B 1 98 ? -44.940 -34.963 -22.510 1.00 87.67 98 VAL B N 1
ATOM 1652 C CA . VAL B 1 98 ? -43.824 -35.743 -22.014 1.00 88.86 98 VAL B CA 1
ATOM 1653 C C . VAL B 1 98 ? -44.330 -37.147 -21.693 1.00 86.50 98 VAL B C 1
ATOM 1654 O O . VAL B 1 98 ? -43.718 -38.129 -22.107 1.00 90.19 98 VAL B O 1
ATOM 1658 N N . LEU B 1 99 ? -45.479 -37.224 -21.006 1.00 97.33 99 LEU B N 1
ATOM 1659 C CA . LEU B 1 99 ? -46.000 -38.488 -20.492 1.00 96.96 99 LEU B CA 1
ATOM 1660 C C . LEU B 1 99 ? -46.570 -39.354 -21.615 1.00 95.65 99 LEU B C 1
ATOM 1661 O O . LEU B 1 99 ? -46.547 -40.573 -21.502 1.00 99.67 99 LEU B O 1
ATOM 1666 N N . ALA B 1 100 ? -47.035 -38.743 -22.715 1.00 93.01 100 ALA B N 1
ATOM 1667 C CA . ALA B 1 100 ? -47.430 -39.493 -23.901 1.00 91.51 100 ALA B CA 1
ATOM 1668 C C . ALA B 1 100 ? -46.218 -40.017 -24.684 1.00 91.68 100 ALA B C 1
ATOM 1669 O O . ALA B 1 100 ? -46.385 -40.645 -25.727 1.00 86.82 100 ALA B O 1
ATOM 1671 N N . GLN B 1 101 ? -44.992 -39.739 -24.222 1.00 94.38 101 GLN B N 1
ATOM 1672 C CA . GLN B 1 101 ? -43.793 -40.136 -24.944 1.00 87.58 101 GLN B CA 1
ATOM 1673 C C . GLN B 1 101 ? -43.704 -39.397 -26.285 1.00 81.28 101 GLN B C 1
ATOM 1674 O O . GLN B 1 101 ? -43.194 -39.947 -27.258 1.00 76.06 101 GLN B O 1
ATOM 1680 N N . LYS B 1 102 ? -44.136 -38.129 -26.325 1.00 82.99 102 LYS B N 1
ATOM 1681 C CA . LYS B 1 102 ? -43.853 -37.280 -27.478 1.00 83.59 102 LYS B CA 1
ATOM 1682 C C . LYS B 1 102 ? -42.447 -36.682 -27.384 1.00 73.07 102 LYS B C 1
ATOM 1683 O O . LYS B 1 102 ? -41.910 -36.575 -26.291 1.00 75.37 102 LYS B O 1
ATOM 1689 N N . TRP B 1 103 ? -41.892 -36.315 -28.551 1.00 72.98 103 TRP B N 1
ATOM 1690 C CA . TRP B 1 103 ? -40.616 -35.625 -28.702 1.00 73.99 103 TRP B CA 1
ATOM 1691 C C . TRP B 1 103 ? -40.767 -34.174 -28.267 1.00 71.66 103 TRP B C 1
ATOM 1692 O O . TRP B 1 103 ? -41.599 -33.462 -28.829 1.00 66.60 103 TRP B O 1
ATOM 1703 N N . ILE B 1 104 ? -39.924 -33.755 -27.305 1.00 71.56 104 ILE B N 1
ATOM 1704 C CA . ILE B 1 104 ? -39.864 -32.377 -26.833 1.00 66.10 104 ILE B CA 1
ATOM 1705 C C . ILE B 1 104 ? -38.598 -31.727 -27.388 1.00 62.67 104 ILE B C 1
ATOM 1706 O O . ILE B 1 104 ? -37.502 -32.289 -27.242 1.00 59.42 104 ILE B O 1
ATOM 1711 N N . THR B 1 105 ? -38.757 -30.522 -27.948 1.00 59.39 105 THR B N 1
ATOM 1712 C CA . THR B 1 105 ? -37.650 -29.764 -28.512 1.00 63.49 105 THR B CA 1
ATOM 1713 C C . THR B 1 105 ? -37.289 -28.572 -27.633 1.00 60.37 105 THR B C 1
ATOM 1714 O O . THR B 1 105 ? -38.111 -27.693 -27.407 1.00 61.14 105 THR B O 1
ATOM 1718 N N . TYR B 1 106 ? -36.045 -28.595 -27.141 1.00 55.63 106 TYR B N 1
ATOM 1719 C CA . TYR B 1 106 ? -35.424 -27.457 -26.483 1.00 57.86 106 TYR B CA 1
ATOM 1720 C C . TYR B 1 106 ? -34.431 -26.831 -27.457 1.00 56.24 106 TYR B C 1
ATOM 1721 O O . TYR B 1 106 ? -33.837 -27.538 -28.272 1.00 59.17 106 TYR B O 1
ATOM 1730 N N . ARG B 1 107 ? -34.242 -25.516 -27.334 1.00 53.67 107 ARG B N 1
ATOM 1731 C CA . ARG B 1 107 ? -33.111 -24.827 -27.933 1.00 54.90 107 ARG B CA 1
ATOM 1732 C C . ARG B 1 107 ? -31.875 -25.026 -27.067 1.00 56.32 107 ARG B C 1
ATOM 1733 O O . ARG B 1 107 ? -31.966 -25.233 -25.851 1.00 51.58 107 ARG B O 1
ATOM 1741 N N . CYS B 1 108 ? -30.705 -24.972 -27.704 1.00 52.41 108 CYS B N 1
ATOM 1742 C CA . CYS B 1 108 ? -29.487 -25.036 -26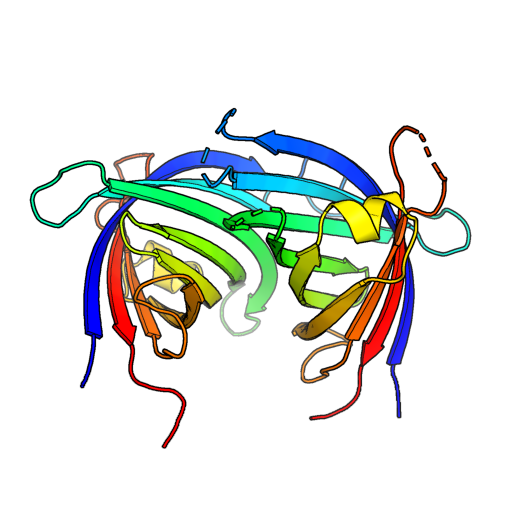.925 1.00 49.50 108 CYS B CA 1
ATOM 1743 C C . CYS B 1 108 ? -28.375 -24.246 -27.581 1.00 50.84 108 CYS B C 1
ATOM 1744 O O . CYS B 1 108 ? -28.436 -23.882 -28.756 1.00 51.71 108 CYS B O 1
ATOM 1747 N N . GLN B 1 109 ? -27.341 -24.010 -26.774 1.00 48.02 109 GLN B N 1
ATOM 1748 C CA . GLN B 1 109 ? -26.176 -23.215 -27.159 1.00 48.24 109 GLN B CA 1
ATOM 1749 C C . GLN B 1 109 ? -24.977 -23.811 -26.444 1.00 46.98 109 GLN B C 1
ATOM 1750 O O . GLN B 1 109 ? -25.020 -24.087 -25.231 1.00 46.46 109 GLN B O 1
ATOM 1756 N N . GLY B 1 110 ? -23.918 -24.063 -27.195 1.00 46.57 110 GLY B N 1
ATOM 1757 C CA . GLY B 1 110 ? -22.665 -24.458 -26.571 1.00 47.02 110 GLY B CA 1
ATOM 1758 C C . GLY B 1 110 ? -22.087 -23.337 -25.705 1.00 48.76 110 GLY B C 1
ATOM 1759 O O . GLY B 1 110 ? -22.191 -22.174 -26.047 1.00 50.98 110 GLY B O 1
ATOM 1760 N N . THR B 1 111 ? -21.566 -23.708 -24.535 1.00 49.60 111 THR B N 1
ATOM 1761 C CA . THR B 1 111 ? -21.009 -22.735 -23.608 1.00 45.21 111 THR B CA 1
ATOM 1762 C C . THR B 1 111 ? -19.502 -22.891 -23.498 1.00 46.53 111 THR B C 1
ATOM 1763 O O . THR B 1 111 ? -18.860 -21.973 -23.035 1.00 44.94 111 THR B O 1
ATOM 1767 N N . SER B 1 112 ? -18.938 -24.051 -23.802 1.00 47.57 112 SER B N 1
ATOM 1768 C CA . SER B 1 112 ? -17.483 -24.147 -23.785 1.00 48.23 112 SER B CA 1
ATOM 1769 C C . SER B 1 112 ? -17.044 -25.363 -24.589 1.00 47.32 112 SER B C 1
ATOM 1770 O O . SER B 1 112 ? -17.875 -26.213 -24.941 1.00 51.02 112 SER B O 1
ATOM 1773 N N . GLY B 1 113 ? -15.726 -25.501 -24.730 1.00 49.21 113 GLY B N 1
ATOM 1774 C CA . GLY B 1 113 ? -15.090 -26.609 -25.430 1.00 54.79 113 GLY B CA 1
ATOM 1775 C C . GLY B 1 113 ? -15.570 -26.731 -26.880 1.00 55.86 113 GLY B C 1
ATOM 1776 O O . GLY B 1 113 ? -15.859 -25.728 -27.546 1.00 54.22 113 GLY B O 1
ATOM 1777 N N . ARG B 1 114 ? -15.757 -27.980 -27.316 1.00 57.54 114 ARG B N 1
ATOM 1778 C CA . ARG B 1 114 ? -16.095 -28.295 -28.700 1.00 57.21 114 ARG B CA 1
ATOM 1779 C C . ARG B 1 114 ? -17.369 -27.597 -29.155 1.00 53.99 114 ARG B C 1
ATOM 1780 O O . ARG B 1 114 ? -17.529 -27.332 -30.353 1.00 55.92 114 ARG B O 1
ATOM 1788 N N . TYR B 1 115 ? -1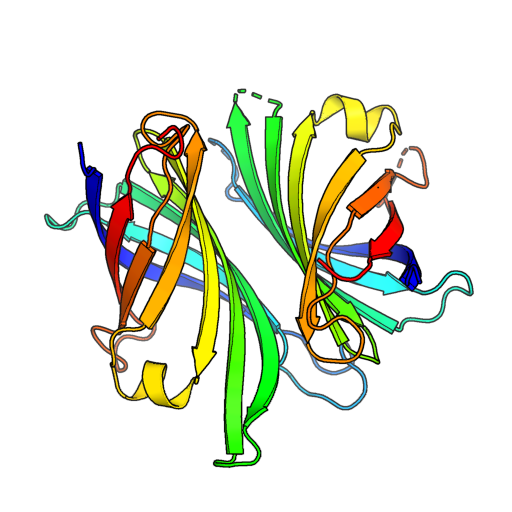8.266 -27.295 -28.218 1.00 51.48 115 TYR B N 1
ATOM 1789 C CA . TYR B 1 115 ? -19.581 -26.742 -28.544 1.00 51.18 115 TYR B CA 1
ATOM 1790 C C . TYR B 1 115 ? -19.602 -25.222 -28.552 1.00 53.28 115 TYR B C 1
ATOM 1791 O O . TYR B 1 115 ? -20.655 -24.613 -28.824 1.00 52.05 115 TYR B O 1
ATOM 1800 N N . ALA B 1 116 ? -18.468 -24.584 -28.242 1.00 51.73 116 ALA B N 1
ATOM 1801 C CA . ALA B 1 116 ? -18.494 -23.140 -28.038 1.00 54.96 116 ALA B CA 1
ATOM 1802 C C . ALA B 1 116 ? -18.962 -22.436 -29.306 1.00 56.08 116 ALA B C 1
ATOM 1803 O O . ALA B 1 116 ? -18.459 -22.707 -30.383 1.00 59.44 116 ALA B O 1
ATOM 1805 N N . GLY B 1 117 ? -19.891 -21.488 -29.188 1.00 54.53 117 GLY B N 1
ATOM 1806 C CA . GLY B 1 117 ? -20.313 -20.770 -30.369 1.00 59.67 117 GLY B CA 1
ATOM 1807 C C . GLY B 1 117 ? -21.436 -21.468 -31.147 1.00 61.13 117 GLY B C 1
ATOM 1808 O O . GLY B 1 117 ? -22.072 -20.827 -31.968 1.00 70.50 117 GLY B O 1
ATOM 1809 N N . LEU B 1 118 ? -21.666 -22.764 -30.916 1.00 54.77 118 LEU B N 1
ATOM 1810 C CA . LEU B 1 118 ? -22.626 -23.511 -31.705 1.00 54.72 118 LEU B CA 1
ATOM 1811 C C . LEU B 1 118 ? -23.998 -23.367 -31.063 1.00 56.02 118 LEU B C 1
ATOM 1812 O O . LEU B 1 118 ? -24.100 -23.223 -29.840 1.00 51.91 118 LEU B O 1
ATOM 1817 N N . VAL B 1 119 ? -25.031 -23.394 -31.915 1.00 55.81 119 VAL B N 1
ATOM 1818 C CA . VAL B 1 119 ? -26.414 -23.311 -31.492 1.00 54.24 119 VAL B CA 1
ATOM 1819 C C . VAL B 1 119 ? -27.184 -24.417 -32.204 1.00 59.45 119 VAL B C 1
ATOM 1820 O O . VAL B 1 119 ? -26.814 -24.815 -33.311 1.00 58.18 119 VAL B O 1
ATOM 1824 N N . GLY B 1 120 ? -28.291 -24.851 -31.588 1.00 56.49 120 GLY B N 1
ATOM 1825 C CA . GLY B 1 120 ? -29.165 -25.841 -32.194 1.00 58.74 120 GLY B CA 1
ATOM 1826 C C . GLY B 1 120 ? -30.287 -26.271 -31.251 1.00 59.44 120 GLY B C 1
ATOM 1827 O O . GLY B 1 120 ? -30.903 -25.456 -30.560 1.00 53.73 120 GLY B O 1
ATOM 1828 N N . THR B 1 121 ? -30.550 -27.577 -31.266 1.00 60.76 121 THR B N 1
ATOM 1829 C CA . THR B 1 121 ? -31.710 -28.128 -30.599 1.00 60.45 121 THR B CA 1
ATOM 1830 C C . THR B 1 121 ? -31.324 -29.373 -29.815 1.00 59.44 121 THR B C 1
ATOM 1831 O O . THR B 1 121 ? -30.399 -30.106 -30.191 1.00 56.64 121 THR B O 1
ATOM 1835 N N . ARG B 1 122 ? -32.048 -29.563 -28.704 1.00 56.91 122 ARG B N 1
ATOM 1836 C CA . ARG B 1 122 ? -31.995 -30.771 -27.904 1.00 52.98 122 ARG B CA 1
ATOM 1837 C C . ARG B 1 122 ? -33.420 -31.316 -27.915 1.00 57.20 122 ARG B C 1
ATOM 1838 O O . ARG B 1 122 ? -34.334 -30.654 -27.433 1.00 59.25 122 ARG B O 1
ATOM 1846 N N . THR B 1 123 ? -33.594 -32.413 -28.646 1.00 60.55 123 THR B N 1
ATOM 1847 C CA . THR B 1 123 ? -34.881 -33.064 -28.833 1.00 60.95 123 THR B CA 1
ATOM 1848 C C . THR B 1 123 ? -34.851 -34.358 -28.037 1.00 60.83 123 THR B C 1
ATOM 1849 O O . THR B 1 123 ? -33.908 -35.130 -28.188 1.00 67.89 123 THR B O 1
ATOM 1853 N N . TRP B 1 124 ? -35.824 -34.562 -27.145 1.00 63.63 124 TRP B N 1
ATOM 1854 C CA . TRP B 1 124 ? -35.741 -35.675 -26.210 1.00 63.53 124 TRP B CA 1
ATOM 1855 C C . TRP B 1 124 ? -37.135 -36.207 -25.926 1.00 60.44 124 TRP B C 1
ATOM 1856 O O . TRP B 1 124 ? -38.104 -35.511 -26.145 1.00 59.05 124 TRP B O 1
ATOM 1867 N N . ARG B 1 125 ? -37.199 -37.427 -25.382 1.00 65.77 125 ARG B N 1
ATOM 1868 C CA . ARG B 1 125 ? -38.455 -38.038 -24.986 1.00 71.23 125 ARG B CA 1
ATOM 1869 C C . ARG B 1 125 ? -38.156 -39.137 -23.973 1.00 68.88 125 ARG B C 1
ATOM 1870 O O . ARG B 1 125 ? -37.045 -39.682 -23.926 1.00 64.99 125 ARG B O 1
ATOM 1878 N N . ILE B 1 126 ? -39.156 -39.400 -23.127 1.00 72.34 126 ILE B N 1
ATOM 1879 C CA . ILE B 1 126 ? -39.092 -40.513 -22.199 1.00 84.95 126 ILE B CA 1
ATOM 1880 C C . ILE B 1 126 ? -38.879 -41.778 -23.019 1.00 88.28 126 ILE B C 1
ATOM 1881 O O . ILE B 1 126 ? -39.652 -42.052 -23.924 1.00 86.48 126 ILE B O 1
ATOM 1886 N N . GLN B 1 127 ? -37.804 -42.496 -22.693 1.00 84.24 127 GLN B N 1
ATOM 1887 C CA . GLN B 1 127 ? -37.360 -43.677 -23.409 1.00 89.81 127 GLN B CA 1
ATOM 1888 C C . GLN B 1 127 ? -38.296 -44.844 -23.125 1.00 103.62 127 GLN B C 1
ATOM 1889 O O . GLN B 1 127 ? -38.564 -45.640 -24.021 1.00 106.40 127 GLN B O 1
ATOM 1895 N N . SER B 1 128 ? -38.769 -44.922 -21.870 1.00 118.21 128 SER B N 1
ATOM 1896 C CA . SER B 1 128 ? -39.509 -46.067 -21.357 1.00 118.70 128 SER B CA 1
ATOM 1897 C C . SER B 1 128 ? -40.794 -45.629 -20.650 1.00 121.91 128 SER B C 1
ATOM 1898 O O . SER B 1 128 ? -40.754 -45.120 -19.525 1.00 123.71 128 SER B O 1
ATOM 1901 N N . LEU B 1 129 ? -41.934 -45.883 -21.308 1.00 131.59 129 LEU B N 1
ATOM 1902 C CA . LEU B 1 129 ? -43.248 -45.635 -20.730 1.00 128.23 129 LEU B CA 1
ATOM 1903 C C . LEU B 1 129 ? -43.681 -46.870 -19.932 1.00 117.51 129 LEU B C 1
ATOM 1904 O O . LEU B 1 129 ? -43.697 -46.757 -18.698 1.00 113.07 129 LEU B O 1
ATOM 1909 N N . GLU B 1 132 ? -41.110 -45.600 -15.628 1.00 125.17 132 GLU B N 1
ATOM 1910 C CA . GLU B 1 132 ? -40.684 -46.010 -14.258 1.00 122.39 132 GLU B CA 1
ATOM 1911 C C . GLU B 1 132 ? -39.779 -44.908 -13.679 1.00 120.62 132 GLU B C 1
ATOM 1912 O O . GLU B 1 132 ? -40.279 -43.887 -13.202 1.00 117.32 132 GLU B O 1
ATOM 1918 N N . SER B 1 133 ? -38.451 -45.086 -13.733 1.00 120.96 133 SER B N 1
ATOM 1919 C CA . SER B 1 133 ? -37.505 -44.030 -13.381 1.00 114.70 133 SER B CA 1
ATOM 1920 C C . SER B 1 133 ? -37.488 -42.926 -14.445 1.00 110.91 133 SER B C 1
ATOM 1921 O O . SER B 1 133 ? -36.934 -41.845 -14.227 1.00 97.62 133 SER B O 1
ATOM 1924 N N . TYR B 1 134 ? -38.065 -43.232 -15.617 1.00 109.91 134 TYR B N 1
ATOM 1925 C CA . TYR B 1 134 ? -38.299 -42.266 -16.679 1.00 103.53 134 TYR B CA 1
ATOM 1926 C C . TYR B 1 134 ? -36.963 -41.750 -17.228 1.00 85.11 134 TYR B C 1
ATOM 1927 O O . TYR B 1 134 ? -36.740 -40.550 -17.250 1.00 75.30 134 TYR B O 1
ATOM 1936 N N . PRO B 1 135 ? -36.048 -42.619 -17.726 1.00 77.90 135 PRO B N 1
ATOM 1937 C CA . PRO B 1 135 ? -34.863 -42.168 -18.461 1.00 69.02 135 PRO B CA 1
ATOM 1938 C C . PRO B 1 135 ? -35.258 -41.563 -19.801 1.00 70.11 135 PRO B C 1
ATOM 1939 O O . PRO B 1 135 ? -36.283 -41.930 -20.370 1.00 65.10 135 PRO B O 1
ATOM 1943 N N . ILE B 1 136 ? -34.459 -40.615 -20.303 1.00 62.79 136 ILE B N 1
ATOM 1944 C CA . ILE B 1 136 ? -34.781 -39.989 -21.568 1.00 61.63 136 ILE B CA 1
ATOM 1945 C C . ILE B 1 136 ? -33.698 -40.322 -22.578 1.00 64.89 136 ILE B C 1
ATOM 1946 O O . ILE B 1 136 ? -32.561 -40.636 -22.218 1.00 66.07 136 ILE B O 1
ATOM 1951 N N . VAL B 1 137 ? -34.103 -40.262 -23.847 1.00 69.71 137 VAL B N 1
ATOM 1952 C CA . VAL B 1 137 ? -33.182 -40.235 -24.968 1.00 72.79 137 VAL B CA 1
ATOM 1953 C C . VAL B 1 137 ? -33.172 -38.797 -25.461 1.00 63.57 137 VAL B C 1
ATOM 1954 O O . VAL B 1 137 ? -34.215 -38.167 -25.499 1.00 64.29 137 VAL B O 1
ATOM 1958 N N . ALA B 1 138 ? -31.988 -38.266 -25.761 1.00 66.88 138 ALA B N 1
ATOM 1959 C CA . ALA B 1 138 ? -31.886 -36.896 -26.227 1.00 62.59 138 ALA B CA 1
ATOM 1960 C C . ALA B 1 138 ? -30.960 -36.860 -27.432 1.00 64.68 138 ALA B C 1
ATOM 1961 O O . ALA B 1 138 ? -29.949 -37.572 -27.481 1.00 69.35 138 ALA B O 1
ATOM 1963 N N . LYS B 1 139 ? -31.356 -36.023 -28.401 1.00 65.39 139 LYS B N 1
ATOM 1964 C CA . LYS B 1 139 ? -30.592 -35.824 -29.613 1.00 69.72 139 LYS B CA 1
ATOM 1965 C C . LYS B 1 139 ? -30.250 -34.350 -29.713 1.00 64.28 139 LYS B C 1
ATOM 1966 O O . LYS B 1 139 ? -31.155 -33.531 -29.840 1.00 68.11 139 LYS B O 1
ATOM 1972 N N . MET B 1 140 ? -28.949 -34.049 -29.701 1.00 61.85 140 MET B N 1
ATOM 1973 C CA . MET B 1 140 ? -28.469 -32.683 -29.850 1.00 67.60 140 MET B CA 1
ATOM 1974 C C . MET B 1 140 ? -27.866 -32.504 -31.233 1.00 64.14 140 MET B C 1
ATOM 1975 O O . MET B 1 140 ? -27.068 -33.331 -31.678 1.00 64.24 140 MET B O 1
ATOM 1980 N N . GLU B 1 141 ? -28.212 -31.378 -31.844 1.00 61.49 141 GLU B N 1
ATOM 1981 C CA . GLU B 1 141 ? -27.660 -30.984 -33.124 1.00 71.13 141 GLU B CA 1
ATOM 1982 C C . GLU B 1 141 ? -27.285 -29.519 -33.029 1.00 63.25 141 GLU B C 1
ATOM 1983 O O . GLU B 1 141 ? -28.171 -28.709 -32.809 1.00 62.79 141 GLU B O 1
ATOM 1989 N N . LEU B 1 142 ? -25.998 -29.199 -33.199 1.00 61.53 142 LEU B N 1
ATOM 1990 C CA . LEU B 1 142 ? -25.566 -27.809 -33.192 1.00 64.34 142 LEU B CA 1
ATOM 1991 C C . LEU B 1 142 ? -24.769 -27.473 -34.450 1.00 63.19 142 LEU B C 1
ATOM 1992 O O . LEU B 1 142 ? -24.218 -28.353 -35.089 1.00 65.87 142 LEU B O 1
ATOM 1997 N N . ARG B 1 143 ? -24.738 -26.181 -34.790 1.00 65.23 143 ARG B N 1
ATOM 1998 C CA . ARG B 1 143 ? -23.955 -25.661 -35.902 1.00 73.15 143 ARG B CA 1
ATOM 1999 C C . ARG B 1 143 ? -23.659 -24.182 -35.636 1.00 75.75 143 ARG B C 1
ATOM 2000 O O . ARG B 1 143 ? -24.260 -23.611 -34.724 1.00 64.68 143 ARG B O 1
ATOM 2008 N N . GLY B 1 144 ? -22.765 -23.567 -36.438 1.00 75.92 144 GLY B N 1
ATOM 2009 C CA . GLY B 1 144 ? -22.418 -22.150 -36.316 1.00 76.24 144 GLY B CA 1
ATOM 2010 C C . GLY B 1 144 ? -23.626 -21.216 -36.441 1.00 85.90 144 GLY B C 1
ATOM 2011 O O . GLY B 1 144 ? -24.524 -21.463 -37.241 1.00 81.78 144 GLY B O 1
ATOM 2012 N N . ALA B 1 145 ? -23.651 -20.131 -35.647 1.00 95.18 145 ALA B N 1
ATOM 2013 C CA . ALA B 1 145 ? -24.763 -19.183 -35.652 1.00 95.53 145 ALA B CA 1
ATOM 2014 C C . ALA B 1 145 ? -24.472 -18.012 -36.599 1.00 99.16 145 ALA B C 1
ATOM 2015 O O . ALA B 1 145 ? -23.954 -18.273 -37.706 1.00 111.67 145 ALA B O 1
#

Sequence (258 aa):
DVVTVELVEKVTKKDLNESGSIEGFGPGMMATYWCDVFDTEGKHIGTTVGCMDILYADPESGHLVEHVAEQIRLPDGTIMAWGTMNRSDVLAQKWITYRCQGTSGRYAGLVGTRTWRIQSLEDESYPIVAKMELRGALEDVVTVELVEKVTKKDLNEGMMATYWCDVFDTEGKHIGTTVGCMDILYLVEHVAEQIRLPDGTIMAWGTMNRSDVLAQKWITYRCQGTSGRYAGLVGTRTWRIQSLESYPIVAKMELRGA

Nearest PDB structures (foldseek):
  8of7-assembly1_B  TM=1.008E+00  e=3.750E-24  Streptomyces sp. NL15-2K
  8of7-assembly1_A  TM=9.809E-01  e=2.793E-19  Streptomyces sp. NL15-2K
  5dyq-assembly1_D  TM=9.122E-01  e=1.416E-10  Micromonospora maris AB-18-032
  6le0-assembly1_B  TM=8.511E-01  e=7.637E-09  Streptomyces koyangensis
  6le0-assembly2_C  TM=8.566E-01  e=1.524E-08  Streptomyces koyangensis

Solvent-accessible surface area: 12228 Å² total

Secondary structure (DSSP, 8-state):
--EEEEEEEEEEEEEEPPTTSSTT--TTSEEEEEEEEE-TT--EEEEEEEEEEEEEE-TTT--EEEEEEEEEEETTEEEEEEEEEEHHHHHTT--EEEEEEEEEETTTTEEEEEEEEES-SSSTT--EEEEEEEEES--/--EEEEEEEEEEEEEE----EEEEEEEEE-TTS-EEEEEEEEEEE---EEEEEEEEEETTEEEEEEEEEEHHHHHTT--EEEEEEEEEETTTTEEEEEEEEES------EEEEEEEEE-

Radius of gyration: 17.89 Å; Cα contacts (8 Å, |Δi|>4): 752; chains: 2; bounding box: 45×49×46 Å

Foldseek 3Di:
DKDKFKKKKFWDDKDWDDPPRDPPDHTDQKMKTKIFIAGPVGHGFWMKIKMKGWDDQDPVHRWTKMKMWMKIDGPFFIKIWIDIDTVVCQVVFHKDKIWMATDDGPRHQKTDIKIKTQPDPVPVRRMMIIMTIIDGPPD/DKDKAKKKKFWDDKDWPVCIKIKTKIFIDGPVRHTFWMKIKMWRPDPVKIKMWMKIDGNFFIKIWIDIDDPVCQLVFHKDKIKMATDDGPRHQWIFIWIKHQPDNPSRMMMIMDMIDHD

B-factor: mean 63.0, std 20.11, range [34.91, 141.72]